Protein AF-A0AAU8MKQ2-F1 (afdb_monomer_lite)

pLDDT: mean 75.7, std 21.18, range [26.19, 95.44]

Foldseek 3Di:
DVVVVVVVVVVVVVVVVVVVVVVVVVVVVVVVVVVVVVVVVVVVVVVVVVVVVVVVVVVVVVVVVVVVVVVVVVVVVVVVVVVVVVVVVVVVVVPPDDDDDDDDDDDDDDDDDDDDDDDDDPDPPPCVVDVLDALQVVLVVVLVVVCVLFVLSVDDSLSPVLLLVLQVVQPDPDQQKDFLVSLLVSSLVSQLVSVLVSLLVVLLVLLVVLVVVDPLLDLVSLVSSCVVSVHDPVLSVVLSVVLVVCVVVVQPPDSVSSSVSSSVSSSVSVSVVSSVVSNVVSVVSSCSCCPVSNQQWDADPPDDRMIGGDVVVCVVSVVDDPPPDPDDDPPDPDDDDD

Radius of gyration: 34.67 Å; chains: 1; bounding box: 80×122×99 Å

Secondary structure (DSSP, 8-state):
-HHHHHHHHHHHHHHHHHHHHHHHHHHHHHHHHHHHHHHHHHHHHHHHHHHHHHHHHHHHHHHHHHHHHHHHHHHHHHHHHHHHHHHHHHHHHTTS-------------------------S-TTTTTTT----HHHHHHHHHHHHHHH-GGGGSS-HHHHHHHHHHHHHTTSTTTEEEHHHHHHHHHHHHHHHHHHHHHHHHHHHHHHHHTTS-TTSHHHHHHHHHHTT--HHHHHHHHHHHHHHHHTTTTSSHHHHHHHHHHHHHHHHHHHHHHHHHHHHHHHHHHHH-GGG-SEEEPTT-TTEEEE-HHHHHHTT--------------------

Structure (mmCIF, N/CA/C/O backbone):
data_AF-A0AAU8MKQ2-F1
#
_entry.id   AF-A0AAU8MKQ2-F1
#
loop_
_atom_site.group_PDB
_atom_site.id
_atom_site.type_symbol
_atom_site.label_atom_id
_atom_site.label_alt_id
_atom_site.label_comp_id
_atom_site.label_asym_id
_atom_site.label_entity_id
_atom_site.label_seq_id
_atom_site.pdbx_PDB_ins_code
_atom_site.Cartn_x
_atom_site.Cartn_y
_atom_site.Cartn_z
_atom_site.occupancy
_atom_site.B_iso_or_equiv
_atom_site.auth_seq_id
_atom_site.auth_comp_id
_atom_site.auth_asym_id
_atom_site.auth_atom_id
_atom_site.pdbx_PDB_model_num
ATOM 1 N N . MET A 1 1 ? 35.248 62.419 -27.832 1.00 61.59 1 MET A N 1
ATOM 2 C CA . MET A 1 1 ? 35.613 61.824 -26.520 1.00 61.59 1 MET A CA 1
ATOM 3 C C . MET A 1 1 ? 34.519 61.993 -25.462 1.00 61.59 1 MET A C 1
ATOM 5 O O . MET A 1 1 ? 34.227 61.027 -24.772 1.00 61.59 1 MET A O 1
ATOM 9 N N . GLN A 1 2 ? 33.864 63.155 -25.374 1.00 74.81 2 GLN A N 1
ATOM 10 C CA . GLN A 1 2 ? 32.828 63.469 -24.370 1.00 74.81 2 GLN A CA 1
ATOM 11 C C . GLN A 1 2 ? 31.624 62.502 -24.349 1.00 74.81 2 GLN A C 1
ATOM 13 O O . GLN A 1 2 ? 31.204 62.052 -23.287 1.00 74.81 2 GLN A O 1
ATOM 18 N N . GLU A 1 3 ? 31.119 62.109 -25.518 1.00 78.31 3 GLU A N 1
ATOM 19 C CA . GLU A 1 3 ? 29.933 61.246 -25.639 1.00 78.31 3 GLU A CA 1
ATOM 20 C C . GLU A 1 3 ? 30.186 59.793 -25.190 1.00 78.31 3 GLU A C 1
ATOM 22 O O . GLU A 1 3 ? 29.337 59.162 -24.557 1.00 78.31 3 GLU A O 1
ATOM 27 N N . LYS A 1 4 ? 31.398 59.272 -25.439 1.00 79.75 4 LYS A N 1
ATOM 28 C CA . LYS A 1 4 ? 31.831 57.970 -24.904 1.00 79.75 4 LYS A CA 1
ATOM 29 C C . LYS A 1 4 ? 31.930 58.011 -23.378 1.00 79.75 4 LYS A C 1
ATOM 31 O O . LYS A 1 4 ? 31.496 57.062 -22.736 1.00 79.75 4 LYS A O 1
ATOM 36 N N . SER A 1 5 ? 32.430 59.112 -22.812 1.00 78.88 5 SER A N 1
ATOM 37 C CA . SER A 1 5 ? 32.537 59.293 -21.359 1.00 78.88 5 SER A CA 1
ATOM 38 C C . SER A 1 5 ? 31.162 59.304 -20.682 1.00 78.88 5 SER A C 1
ATOM 40 O O . SER A 1 5 ? 30.956 58.588 -19.709 1.00 78.88 5 SER A O 1
ATOM 42 N N . GLN A 1 6 ? 30.182 60.021 -21.244 1.00 84.69 6 GLN A N 1
ATOM 43 C CA . GLN A 1 6 ? 28.818 60.061 -20.698 1.00 84.69 6 GLN A CA 1
ATOM 44 C C . GLN A 1 6 ? 28.084 58.713 -20.781 1.00 84.69 6 GLN A C 1
ATOM 46 O O . GLN A 1 6 ? 27.337 58.364 -19.865 1.00 84.69 6 GLN A O 1
ATOM 51 N N . LYS A 1 7 ? 28.283 57.933 -21.854 1.00 86.06 7 LYS A N 1
ATOM 52 C CA . LYS A 1 7 ? 27.738 56.564 -21.938 1.00 86.06 7 LYS A CA 1
ATOM 53 C C . LYS A 1 7 ? 28.347 55.643 -20.878 1.00 86.06 7 LYS A C 1
ATOM 55 O O . LYS A 1 7 ? 27.626 54.840 -20.290 1.00 86.06 7 LYS A O 1
ATOM 60 N N . LEU A 1 8 ? 29.643 55.787 -20.612 1.00 85.25 8 LEU A N 1
ATOM 61 C CA . LEU A 1 8 ? 30.354 55.004 -19.601 1.00 85.25 8 LEU A CA 1
ATOM 62 C C . LEU A 1 8 ? 29.882 55.349 -18.181 1.00 85.25 8 LEU A C 1
ATOM 64 O O . LEU A 1 8 ? 29.650 54.449 -17.378 1.00 85.25 8 LEU A O 1
ATOM 68 N N . GLU A 1 9 ? 29.647 56.633 -17.904 1.00 86.50 9 GLU A N 1
ATOM 69 C CA . GLU A 1 9 ? 29.082 57.122 -16.640 1.00 86.50 9 GLU A CA 1
ATOM 70 C C . GLU A 1 9 ? 27.700 56.507 -16.365 1.00 86.50 9 GLU A C 1
ATOM 72 O O . GLU A 1 9 ? 27.466 55.930 -15.303 1.00 86.50 9 GLU A O 1
ATOM 77 N N . LYS A 1 10 ? 26.798 56.553 -17.358 1.00 87.75 10 LYS A N 1
ATOM 78 C CA . LYS A 1 10 ? 25.450 55.971 -17.254 1.00 87.75 10 LYS A CA 1
ATOM 79 C C . LYS A 1 10 ? 25.499 54.459 -17.038 1.00 87.75 10 LYS A C 1
ATOM 81 O O . LYS A 1 10 ? 24.824 53.952 -16.145 1.00 87.75 10 LYS A O 1
ATOM 86 N N . SER A 1 11 ? 26.347 53.755 -17.791 1.00 90.50 11 SER A N 1
ATOM 87 C CA . SER A 1 11 ? 26.543 52.312 -17.621 1.00 90.50 11 SER A CA 1
ATOM 88 C C . SER A 1 11 ? 27.070 51.968 -16.224 1.00 90.50 11 SER A C 1
ATOM 90 O O . SER A 1 11 ? 26.625 50.992 -15.629 1.00 90.50 11 SER A O 1
ATOM 92 N N . ASN A 1 12 ? 27.978 52.772 -15.666 1.00 90.56 12 ASN A N 1
ATOM 93 C CA . ASN A 1 12 ? 28.506 52.558 -14.317 1.00 90.56 12 ASN A CA 1
ATOM 94 C C . ASN A 1 12 ? 27.449 52.759 -13.225 1.00 90.56 12 ASN A C 1
ATOM 96 O O . ASN A 1 12 ? 27.439 52.020 -12.239 1.00 90.56 12 ASN A O 1
ATOM 100 N N . VAL A 1 13 ? 26.557 53.739 -13.382 1.00 92.81 13 VAL A N 1
ATOM 101 C CA . VAL A 1 13 ? 25.440 53.950 -12.448 1.00 92.81 13 VAL A CA 1
ATOM 102 C C . VAL A 1 13 ? 24.478 52.762 -12.480 1.00 92.81 13 VAL A C 1
ATOM 104 O O . VAL A 1 13 ? 24.067 52.269 -11.428 1.00 92.81 13 VAL A O 1
ATOM 107 N N . GLU A 1 14 ? 24.166 52.255 -13.670 1.00 92.50 14 GLU A N 1
ATOM 108 C CA . GLU A 1 14 ? 23.271 51.110 -13.840 1.00 92.50 14 GLU A CA 1
ATOM 109 C C . GLU A 1 14 ? 23.870 49.815 -13.273 1.00 92.50 14 GLU A C 1
ATOM 111 O O . GLU A 1 14 ? 23.198 49.101 -12.527 1.00 92.50 14 GLU A O 1
ATOM 116 N N . ILE A 1 15 ? 25.165 49.572 -13.504 1.00 92.56 15 ILE A N 1
ATOM 117 C CA . ILE A 1 15 ? 25.898 48.441 -12.914 1.00 92.56 15 ILE A CA 1
ATOM 118 C C . ILE A 1 15 ? 25.900 48.526 -11.381 1.00 92.56 15 ILE A C 1
ATOM 120 O O . ILE A 1 15 ? 25.663 47.522 -10.709 1.00 92.56 15 ILE A O 1
ATOM 124 N N . LYS A 1 16 ? 26.114 49.715 -10.797 1.00 92.25 16 LYS A N 1
ATOM 125 C CA . LYS A 1 16 ? 26.051 49.900 -9.335 1.00 92.25 16 LYS A CA 1
ATOM 126 C C . LYS A 1 16 ? 24.663 49.585 -8.775 1.00 92.25 16 LYS A C 1
ATOM 128 O O . LYS A 1 16 ? 24.565 48.955 -7.724 1.00 92.25 16 LYS A O 1
ATOM 133 N N . LYS A 1 17 ? 23.601 49.979 -9.482 1.00 93.81 17 LYS A N 1
ATOM 134 C CA . LYS A 1 17 ? 22.217 49.689 -9.086 1.00 93.81 17 LYS A CA 1
ATOM 135 C C . LYS A 1 17 ? 21.911 48.190 -9.148 1.00 93.81 17 LYS A C 1
ATOM 137 O O . LYS A 1 17 ? 21.360 47.647 -8.196 1.00 93.81 17 LYS A O 1
ATOM 142 N N . GLN A 1 18 ? 22.308 47.518 -10.229 1.00 91.62 18 GLN A N 1
ATOM 143 C CA . GLN A 1 18 ? 22.143 46.067 -10.374 1.00 91.62 18 GLN A CA 1
ATOM 144 C C . GLN A 1 18 ? 22.930 45.295 -9.311 1.00 91.62 18 GLN A C 1
ATOM 146 O O . GLN A 1 18 ? 22.417 44.334 -8.743 1.00 91.62 18 GLN A O 1
ATOM 151 N N . LYS A 1 19 ? 24.149 45.743 -8.991 1.00 92.88 19 LYS A N 1
ATOM 152 C CA . LYS A 1 19 ? 24.962 45.146 -7.927 1.00 92.88 19 LYS A CA 1
ATOM 153 C C . LYS A 1 19 ? 24.266 45.230 -6.565 1.00 92.88 19 LYS A C 1
ATOM 155 O O . LYS A 1 19 ? 24.199 44.224 -5.869 1.00 92.88 19 LYS A O 1
ATOM 160 N N . ALA A 1 20 ? 23.713 46.390 -6.212 1.00 93.25 20 ALA A N 1
ATOM 161 C CA . ALA A 1 20 ? 22.994 46.565 -4.950 1.00 93.25 20 ALA A CA 1
ATOM 162 C C . ALA A 1 20 ? 21.728 45.689 -4.864 1.00 93.25 20 ALA A C 1
ATOM 164 O O . ALA A 1 20 ? 21.459 45.098 -3.819 1.00 93.25 20 ALA A O 1
ATOM 165 N N . ASP A 1 21 ? 20.978 45.557 -5.964 1.00 94.12 21 ASP A N 1
ATOM 166 C CA . ASP A 1 21 ? 19.794 44.686 -6.033 1.00 94.12 21 ASP A CA 1
ATOM 167 C C . ASP A 1 21 ? 20.160 43.201 -5.860 1.00 94.12 21 ASP A C 1
ATOM 169 O O . ASP A 1 21 ? 19.522 42.475 -5.093 1.00 94.12 21 ASP A O 1
ATOM 173 N N . LEU A 1 22 ? 21.238 42.752 -6.513 1.00 92.00 22 LEU A N 1
ATOM 174 C CA . LEU A 1 22 ? 21.744 41.384 -6.375 1.00 92.00 22 LEU A CA 1
ATOM 175 C C . LEU A 1 22 ? 22.277 41.095 -4.965 1.00 92.00 22 LEU A C 1
ATOM 177 O O . LEU A 1 22 ? 22.005 40.022 -4.430 1.00 92.00 22 LEU A O 1
ATOM 181 N N . GLU A 1 23 ? 22.982 42.038 -4.335 1.00 92.50 23 GLU A N 1
ATOM 182 C CA . GLU A 1 23 ? 23.436 41.898 -2.943 1.00 92.50 23 GLU A CA 1
ATOM 183 C C . GLU A 1 23 ? 22.257 41.811 -1.959 1.00 92.50 23 GLU A C 1
ATOM 185 O O . GLU A 1 23 ? 22.299 41.015 -1.017 1.00 92.50 23 GLU A O 1
ATOM 190 N N . GLY A 1 24 ? 21.183 42.573 -2.193 1.00 93.94 24 GLY A N 1
ATOM 191 C CA . GLY A 1 24 ? 19.950 42.490 -1.404 1.00 93.94 24 GLY A CA 1
ATOM 192 C C . GLY A 1 24 ? 19.268 41.126 -1.527 1.00 93.94 24 GLY A C 1
ATOM 193 O O . GLY A 1 24 ? 18.945 40.495 -0.517 1.00 93.94 24 GLY A O 1
ATOM 194 N N . LYS A 1 25 ? 19.117 40.626 -2.759 1.00 92.81 25 LYS A N 1
ATOM 195 C CA . LYS A 1 25 ? 18.553 39.292 -3.030 1.00 92.81 25 LYS A CA 1
ATOM 196 C C . LYS A 1 25 ? 19.392 38.177 -2.414 1.00 92.81 25 LYS A C 1
ATOM 198 O O . LYS A 1 25 ? 18.834 37.265 -1.811 1.00 92.81 25 LYS A O 1
ATOM 203 N N . LEU A 1 26 ? 20.720 38.276 -2.502 1.00 91.69 26 LEU A N 1
ATOM 204 C CA . LEU A 1 26 ? 21.630 37.294 -1.915 1.00 91.69 26 LEU A CA 1
ATOM 205 C C . LEU A 1 26 ? 21.464 37.210 -0.393 1.00 91.69 26 LEU A C 1
ATOM 207 O O . LEU A 1 26 ? 21.356 36.108 0.140 1.00 91.69 26 LEU A O 1
ATOM 211 N N . LYS A 1 27 ? 21.385 38.355 0.299 1.00 93.00 27 LYS A N 1
ATOM 212 C CA . LYS A 1 27 ? 21.147 38.389 1.752 1.00 93.00 27 LYS A CA 1
ATOM 213 C C . LYS A 1 27 ? 19.797 37.780 2.129 1.00 93.00 27 LYS A C 1
ATOM 215 O O . LYS A 1 27 ? 19.740 36.978 3.056 1.00 93.00 27 LYS A O 1
ATOM 220 N N . SER A 1 28 ? 18.738 38.106 1.385 1.00 90.06 28 SER A N 1
ATOM 221 C CA . SER A 1 28 ? 17.405 37.533 1.613 1.00 90.06 28 SER A CA 1
ATOM 222 C C . SER A 1 28 ? 17.409 36.009 1.460 1.00 90.06 28 SER A C 1
ATOM 224 O O . SER A 1 28 ? 16.908 35.306 2.334 1.00 90.06 28 SER A O 1
ATOM 226 N N . SER A 1 29 ? 18.018 35.482 0.392 1.00 88.56 29 SER A N 1
ATOM 227 C CA . SER A 1 29 ? 18.118 34.030 0.188 1.00 88.56 29 SER A CA 1
ATOM 228 C C . SER A 1 29 ? 19.012 33.344 1.223 1.00 88.56 29 SER A C 1
ATOM 230 O O . SER A 1 29 ? 18.747 32.203 1.591 1.00 88.56 29 SER A O 1
ATOM 232 N N . GLN A 1 30 ? 20.063 34.008 1.715 1.00 90.19 30 GLN A N 1
ATOM 233 C CA . GLN A 1 30 ? 20.888 33.471 2.801 1.00 90.19 30 GLN A CA 1
ATOM 234 C C . GLN A 1 30 ? 20.100 33.347 4.110 1.00 90.19 30 GLN A C 1
ATOM 236 O O . GLN A 1 30 ? 20.222 32.336 4.799 1.00 90.19 30 GLN A O 1
ATOM 241 N N . GLU A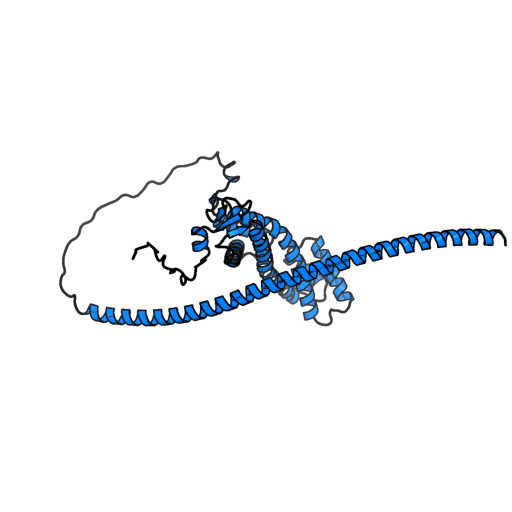 1 31 ? 19.273 34.339 4.444 1.00 91.94 31 GLU A N 1
ATOM 242 C CA . GLU A 1 31 ? 18.441 34.295 5.648 1.00 91.94 31 GLU A CA 1
ATOM 243 C C . GLU A 1 31 ? 17.341 33.227 5.551 1.00 91.94 31 GLU A C 1
ATOM 245 O O . GLU A 1 31 ? 17.093 32.497 6.512 1.00 91.94 31 GLU A O 1
ATOM 250 N N . GLU A 1 32 ? 16.717 33.086 4.381 1.00 92.00 32 GLU A N 1
ATOM 251 C CA . GLU A 1 32 ? 15.714 32.048 4.128 1.00 92.00 32 GLU A CA 1
ATOM 252 C C . GLU A 1 32 ? 16.320 30.639 4.195 1.00 92.00 32 GLU A C 1
ATOM 254 O O . GLU A 1 32 ? 15.767 29.762 4.859 1.00 92.00 32 GLU A O 1
ATOM 259 N N . ASN A 1 33 ? 17.508 30.436 3.615 1.00 89.94 33 ASN A N 1
ATOM 260 C CA . ASN A 1 33 ? 18.235 29.172 3.738 1.00 89.94 33 ASN A CA 1
ATOM 261 C C . ASN A 1 33 ? 18.582 28.842 5.190 1.00 89.94 33 ASN A C 1
ATOM 263 O O . ASN A 1 33 ? 18.470 27.684 5.585 1.00 89.94 33 ASN A O 1
ATOM 267 N N . LYS A 1 34 ? 18.957 29.840 5.999 1.00 91.50 34 LYS A N 1
ATOM 268 C CA . LYS A 1 34 ? 19.229 29.622 7.422 1.00 91.50 34 LYS A CA 1
ATOM 269 C C . LYS A 1 34 ? 17.974 29.143 8.166 1.00 91.50 34 LYS A C 1
ATOM 271 O O . LYS A 1 34 ? 18.048 28.166 8.903 1.00 91.50 34 LYS A O 1
ATOM 276 N N . LYS A 1 35 ? 16.812 29.756 7.907 1.00 90.56 35 LYS A N 1
ATOM 277 C CA . LYS A 1 35 ? 15.520 29.334 8.492 1.00 90.56 35 LYS A CA 1
ATOM 278 C C . LYS A 1 35 ? 15.123 27.920 8.062 1.00 90.56 35 LYS A C 1
ATOM 280 O O . LYS A 1 35 ? 14.647 27.137 8.880 1.00 90.56 35 LYS A O 1
ATOM 285 N N . LEU A 1 36 ? 15.332 27.579 6.790 1.00 89.94 36 LEU A N 1
ATOM 286 C CA . LEU A 1 36 ? 15.074 26.230 6.283 1.00 89.94 36 LEU A CA 1
ATOM 287 C C . LEU A 1 36 ? 16.018 25.199 6.906 1.00 89.94 36 LEU A C 1
ATOM 289 O O . LEU A 1 36 ? 15.580 24.105 7.251 1.00 89.94 36 LEU A O 1
ATOM 293 N N . GLN A 1 37 ? 17.292 25.546 7.093 1.00 87.88 37 GLN A N 1
ATOM 294 C CA . GLN A 1 37 ? 18.269 24.673 7.736 1.00 87.88 37 GLN A CA 1
ATOM 295 C C . GLN A 1 37 ? 17.888 24.384 9.196 1.00 87.88 37 GLN A C 1
ATOM 297 O O . GLN A 1 37 ? 17.882 23.223 9.598 1.00 87.88 37 GLN A O 1
ATOM 302 N N . GLU A 1 38 ? 17.466 25.407 9.946 1.00 90.06 38 GLU A N 1
ATOM 303 C CA . GLU A 1 38 ? 16.956 25.257 11.318 1.00 90.06 38 GLU A CA 1
ATOM 304 C C . GLU A 1 38 ? 15.696 24.365 11.373 1.00 90.06 38 GLU A C 1
ATOM 306 O O . GLU A 1 38 ? 15.579 23.504 12.247 1.00 90.06 38 GLU A O 1
ATOM 311 N N . GLN A 1 39 ? 14.771 24.494 10.410 1.00 88.75 39 GLN A N 1
ATOM 312 C CA . GLN A 1 39 ? 13.597 23.611 10.318 1.00 88.75 39 GLN A CA 1
ATOM 313 C C . GLN A 1 39 ? 13.963 22.158 10.004 1.00 88.75 39 GLN A C 1
ATOM 315 O O . GLN A 1 39 ? 13.393 21.240 10.597 1.00 88.75 39 GLN A O 1
ATOM 320 N N . VAL A 1 40 ? 14.896 21.932 9.076 1.00 88.88 40 VAL A N 1
ATOM 321 C CA . VAL A 1 40 ? 15.361 20.582 8.725 1.00 88.88 40 VAL A CA 1
ATOM 322 C C . VAL A 1 40 ? 16.019 19.916 9.929 1.00 88.88 40 VAL A C 1
ATOM 324 O O . VAL A 1 40 ? 15.762 18.742 10.188 1.00 88.88 40 VAL A O 1
ATOM 327 N N . GLU A 1 41 ? 16.817 20.659 10.695 1.00 89.31 41 GLU A N 1
ATOM 328 C CA . GLU A 1 41 ? 17.473 20.146 11.895 1.00 89.31 41 GLU A CA 1
ATOM 329 C C . GLU A 1 41 ? 16.457 19.785 12.989 1.00 89.31 41 GLU A C 1
ATOM 331 O O . GLU A 1 41 ? 16.515 18.683 13.539 1.00 89.31 41 GLU A O 1
ATOM 336 N N . HIS A 1 42 ? 15.450 20.637 13.221 1.00 88.94 42 HIS A N 1
ATOM 337 C CA . HIS A 1 42 ? 14.352 20.336 14.145 1.00 88.94 42 HIS A CA 1
ATOM 338 C C . HIS A 1 42 ? 13.579 19.071 13.737 1.00 88.94 42 HIS A C 1
ATOM 340 O O . HIS A 1 42 ? 13.374 18.171 14.554 1.00 88.94 42 HIS A O 1
ATOM 346 N N . LEU A 1 43 ? 13.183 18.963 12.463 1.00 87.00 43 LEU A N 1
ATOM 347 C CA . LEU A 1 43 ? 12.466 17.792 11.945 1.00 87.00 43 LEU A CA 1
ATOM 348 C C . LEU A 1 43 ? 13.321 16.519 11.996 1.00 87.00 43 LEU A C 1
ATOM 350 O O . LEU A 1 43 ? 12.795 15.435 12.250 1.00 87.00 43 LEU A O 1
ATOM 354 N N . SER A 1 44 ? 14.634 16.634 11.781 1.00 85.81 44 SER A N 1
ATOM 355 C CA . SER A 1 44 ? 15.560 15.508 11.902 1.00 85.81 44 SER A CA 1
ATOM 356 C C . SER A 1 44 ? 15.630 14.998 13.341 1.00 85.81 44 SER A C 1
ATOM 358 O O . SER A 1 44 ? 15.501 13.794 13.562 1.00 85.81 44 SER A O 1
ATOM 360 N N . GLN A 1 45 ? 15.754 15.895 14.324 1.00 84.69 45 GLN A N 1
ATOM 361 C CA . GLN A 1 45 ? 15.763 15.528 15.744 1.00 84.69 45 GLN A CA 1
ATOM 362 C C . GLN A 1 45 ? 14.428 14.917 16.192 1.00 84.69 45 GLN A C 1
ATOM 364 O O . GLN A 1 45 ? 14.404 13.953 16.958 1.00 84.69 45 GLN A O 1
ATOM 369 N N . GLU A 1 46 ? 13.302 15.453 15.716 1.00 84.88 46 GLU A N 1
ATOM 370 C CA . GLU A 1 46 ? 11.974 14.908 16.008 1.00 84.88 46 GLU A CA 1
ATOM 371 C C . GLU A 1 46 ? 11.802 13.504 15.413 1.00 84.88 46 GLU A C 1
ATOM 373 O O . GLU A 1 46 ? 11.336 12.587 16.096 1.00 84.88 46 GLU A O 1
ATOM 378 N N . ARG A 1 47 ? 12.266 13.298 14.172 1.00 85.81 47 ARG A N 1
ATOM 379 C CA . ARG A 1 47 ? 12.281 11.982 13.526 1.00 85.81 47 ARG A CA 1
ATOM 380 C C . ARG A 1 47 ? 13.162 10.994 14.283 1.00 85.81 47 ARG A C 1
ATOM 382 O O . ARG A 1 47 ? 12.758 9.847 14.454 1.00 85.81 47 ARG A O 1
ATOM 389 N N . GLU A 1 48 ? 14.348 11.402 14.719 1.00 85.44 48 GLU A N 1
ATOM 390 C CA . GLU A 1 48 ? 15.276 10.539 15.455 1.00 85.44 48 GLU A CA 1
ATOM 391 C C . GLU A 1 48 ? 14.674 10.094 16.794 1.00 85.44 48 GLU A C 1
ATOM 393 O O . GLU A 1 48 ? 14.661 8.900 17.095 1.00 85.44 48 GLU A O 1
ATOM 398 N N . LYS A 1 49 ? 14.040 11.015 17.535 1.00 83.88 49 LYS A N 1
ATOM 399 C CA . LYS A 1 49 ? 13.285 10.693 18.758 1.00 83.88 49 LYS A CA 1
ATOM 400 C C . LYS A 1 49 ? 12.125 9.736 18.486 1.00 83.88 49 LYS A C 1
ATOM 402 O O . LYS A 1 49 ? 11.981 8.740 19.190 1.00 83.88 49 LYS A O 1
ATOM 407 N N . ALA A 1 50 ? 11.319 9.998 17.456 1.00 79.38 50 ALA A N 1
ATOM 408 C CA . ALA A 1 50 ? 10.203 9.126 17.087 1.00 79.38 50 ALA A CA 1
ATOM 409 C C . ALA A 1 50 ? 10.680 7.723 16.670 1.00 79.38 50 ALA A C 1
ATOM 411 O O . ALA A 1 50 ? 10.071 6.723 17.046 1.00 79.38 50 ALA A O 1
ATOM 412 N N . THR A 1 51 ? 11.798 7.649 15.944 1.00 81.12 51 THR A N 1
ATOM 413 C CA . THR A 1 51 ? 12.408 6.388 15.503 1.00 81.12 51 THR A CA 1
ATOM 414 C C . THR A 1 51 ? 12.971 5.611 16.689 1.00 81.12 51 THR A C 1
ATOM 416 O O . THR A 1 51 ? 12.730 4.415 16.790 1.00 81.12 51 THR A O 1
ATOM 419 N N . SER A 1 52 ? 13.653 6.279 17.624 1.00 81.50 52 SER A N 1
ATOM 420 C CA . SER A 1 52 ? 14.161 5.652 18.849 1.00 81.50 52 SER A CA 1
ATOM 421 C C . SER A 1 52 ? 13.026 5.069 19.698 1.00 81.50 52 SER A C 1
ATOM 423 O O . SER A 1 52 ? 13.105 3.912 20.102 1.00 81.50 52 SER A O 1
ATOM 425 N N . ILE A 1 53 ? 11.922 5.806 19.872 1.00 81.75 53 ILE A N 1
ATOM 426 C CA . ILE A 1 53 ? 10.730 5.311 20.583 1.00 81.75 53 ILE A CA 1
ATOM 427 C C . ILE A 1 53 ? 10.125 4.093 19.868 1.00 81.75 53 ILE A C 1
ATOM 429 O O . ILE A 1 53 ? 9.738 3.121 20.519 1.00 81.75 53 ILE A O 1
ATOM 433 N N . ALA A 1 54 ? 10.049 4.126 18.535 1.00 76.56 54 ALA A N 1
ATOM 434 C CA . ALA A 1 54 ? 9.533 3.011 17.747 1.00 76.56 54 ALA A CA 1
ATOM 435 C C . ALA A 1 54 ? 10.424 1.764 17.861 1.00 76.56 54 ALA A C 1
ATOM 437 O O . ALA A 1 54 ? 9.899 0.672 18.064 1.00 76.56 54 ALA A O 1
ATOM 438 N N . ILE A 1 55 ? 11.751 1.922 17.798 1.00 81.25 55 ILE A N 1
ATOM 439 C CA . ILE A 1 55 ? 12.711 0.820 17.950 1.00 81.25 55 ILE A CA 1
ATOM 440 C C . ILE A 1 55 ? 12.573 0.188 19.333 1.00 81.25 55 ILE A C 1
ATOM 442 O O . ILE A 1 55 ? 12.347 -1.015 19.410 1.00 81.25 55 ILE A O 1
ATOM 446 N N . SER A 1 56 ? 12.586 0.982 20.408 1.00 74.75 56 SER A N 1
ATOM 447 C CA . SER A 1 56 ? 12.417 0.448 21.765 1.00 74.75 56 SER A CA 1
ATOM 448 C C . SER A 1 56 ? 11.064 -0.248 21.952 1.00 74.75 56 SER A C 1
ATOM 450 O O . SER A 1 56 ? 10.973 -1.258 22.644 1.00 74.75 56 SER A O 1
ATOM 452 N N . SER A 1 57 ? 9.998 0.243 21.310 1.00 77.75 57 SER A N 1
ATOM 453 C CA . SER A 1 57 ? 8.701 -0.444 21.327 1.00 77.75 57 SER A CA 1
ATOM 454 C C . SER A 1 57 ? 8.739 -1.783 20.586 1.00 77.75 57 SER A C 1
ATOM 456 O O . SER A 1 57 ? 8.090 -2.727 21.028 1.00 77.75 57 SER A O 1
ATOM 458 N N . VAL A 1 58 ? 9.457 -1.874 19.464 1.00 79.00 58 VAL A N 1
ATOM 459 C CA . VAL A 1 58 ? 9.607 -3.120 18.700 1.00 79.00 58 VAL A CA 1
ATOM 460 C C . VAL A 1 58 ? 10.480 -4.117 19.457 1.00 79.00 58 VAL A C 1
ATOM 462 O O . VAL A 1 58 ? 10.093 -5.275 19.558 1.00 79.00 58 VAL A O 1
ATOM 465 N N . GLU A 1 59 ? 11.600 -3.684 20.036 1.00 75.81 59 GLU A N 1
ATOM 466 C CA . GLU A 1 59 ? 12.492 -4.533 20.838 1.00 75.81 59 GLU A CA 1
ATOM 467 C C . GLU A 1 59 ? 11.753 -5.156 22.028 1.00 75.81 59 GLU A C 1
ATOM 469 O O . GLU A 1 59 ? 11.754 -6.378 22.175 1.00 75.81 59 GLU A O 1
ATOM 474 N N . ASN A 1 60 ? 11.004 -4.347 22.786 1.00 71.88 60 ASN A N 1
ATOM 475 C CA . ASN A 1 60 ? 10.191 -4.841 23.901 1.00 71.88 60 ASN A CA 1
ATOM 476 C C . ASN A 1 60 ? 9.123 -5.851 23.447 1.00 71.88 60 ASN A C 1
ATOM 478 O O . ASN A 1 60 ? 8.864 -6.839 24.138 1.00 71.88 60 ASN A O 1
ATOM 482 N N . ASN A 1 61 ? 8.511 -5.629 22.277 1.00 73.88 61 ASN A N 1
ATOM 483 C CA . ASN A 1 61 ? 7.514 -6.540 21.707 1.00 73.88 61 ASN A CA 1
ATOM 484 C C . ASN A 1 61 ? 8.139 -7.858 21.220 1.00 73.88 61 ASN A C 1
ATOM 486 O O . ASN A 1 61 ? 7.529 -8.919 21.351 1.00 73.88 61 ASN A O 1
ATOM 490 N N . VAL A 1 62 ? 9.351 -7.817 20.660 1.00 79.44 62 VAL A N 1
ATOM 491 C CA . VAL A 1 62 ? 10.087 -9.018 20.236 1.00 79.44 62 VAL A CA 1
ATOM 492 C C . VAL A 1 62 ? 10.473 -9.866 21.446 1.00 79.44 62 VAL A C 1
ATOM 494 O O . VAL A 1 62 ? 10.321 -11.088 21.404 1.00 79.44 62 VAL A O 1
ATOM 497 N N . GLU A 1 63 ? 10.909 -9.238 22.538 1.00 72.12 63 GLU A N 1
ATOM 498 C CA . GLU A 1 63 ? 11.262 -9.937 23.775 1.00 72.12 63 GLU A CA 1
ATOM 499 C C . GLU A 1 63 ? 10.040 -10.628 24.405 1.00 72.12 63 GLU A C 1
ATOM 501 O O . GLU A 1 63 ? 10.085 -11.829 24.688 1.00 72.12 63 GLU A O 1
ATOM 506 N N . THR A 1 64 ? 8.896 -9.936 24.478 1.00 70.69 64 THR A N 1
ATOM 507 C CA . THR A 1 64 ? 7.633 -10.531 24.961 1.00 70.69 64 THR A CA 1
ATOM 508 C C . THR A 1 64 ? 7.106 -11.648 24.056 1.00 70.69 64 THR A C 1
ATOM 510 O O . THR A 1 64 ? 6.582 -12.653 24.551 1.00 70.69 64 THR A O 1
ATOM 513 N N . LEU A 1 65 ? 7.249 -11.527 22.732 1.00 72.75 65 LEU A N 1
ATOM 514 C CA . LEU A 1 65 ? 6.883 -12.597 21.797 1.00 72.75 65 LEU A CA 1
ATOM 515 C C . LEU A 1 65 ? 7.784 -13.827 21.961 1.00 72.75 65 LEU A C 1
ATOM 517 O O . LEU A 1 65 ? 7.283 -14.950 21.946 1.00 72.75 65 LEU A O 1
ATOM 521 N N . SER A 1 66 ? 9.087 -13.624 22.170 1.00 71.00 66 SER A N 1
ATOM 522 C CA . SER A 1 66 ? 10.053 -14.692 22.461 1.00 71.00 66 SER A CA 1
ATOM 523 C C . SER A 1 66 ? 9.681 -15.469 23.730 1.00 71.00 66 SER A C 1
ATOM 525 O O . SER A 1 66 ? 9.659 -16.703 23.720 1.00 71.00 66 SER A O 1
ATOM 527 N N . GLU A 1 67 ? 9.324 -14.773 24.812 1.00 70.19 67 GLU A N 1
ATOM 528 C CA . GLU A 1 67 ? 8.882 -15.415 26.057 1.00 70.19 67 GLU A CA 1
ATOM 529 C C . GLU A 1 67 ? 7.558 -16.167 25.888 1.00 70.19 67 GLU A C 1
ATOM 531 O O . GLU A 1 67 ? 7.413 -17.299 26.355 1.00 70.19 67 GLU A O 1
ATOM 536 N N . THR A 1 68 ? 6.607 -15.587 25.152 1.00 70.88 68 THR A N 1
ATOM 537 C CA . THR A 1 68 ? 5.315 -16.230 24.871 1.00 70.88 68 THR A CA 1
ATOM 538 C C . THR A 1 68 ? 5.495 -17.522 24.067 1.00 70.88 68 THR A C 1
ATOM 540 O O . THR A 1 68 ? 4.828 -18.522 24.337 1.00 70.88 68 THR A O 1
ATOM 543 N N . LEU A 1 69 ? 6.431 -17.532 23.115 1.00 71.31 69 LEU A N 1
ATOM 544 C CA . LEU A 1 69 ? 6.721 -18.695 22.276 1.00 71.31 69 LEU A CA 1
ATOM 545 C C . LEU A 1 69 ? 7.392 -19.824 23.077 1.00 71.31 69 LEU A C 1
ATOM 547 O O . LEU A 1 69 ? 7.033 -20.990 22.905 1.00 71.31 69 LEU A O 1
ATOM 551 N N . LYS A 1 70 ? 8.281 -19.486 24.024 1.00 71.06 70 LYS A N 1
ATOM 552 C CA . LYS A 1 70 ? 8.840 -20.457 24.984 1.00 71.06 70 LYS A CA 1
ATOM 553 C C . LYS A 1 70 ? 7.754 -21.073 25.870 1.00 71.06 70 LYS A C 1
ATOM 555 O O . LYS A 1 70 ? 7.746 -22.286 26.062 1.00 71.06 70 LYS A O 1
ATOM 560 N N . ASN A 1 71 ? 6.811 -20.268 26.360 1.00 65.94 71 ASN A N 1
ATOM 561 C CA . ASN A 1 71 ? 5.729 -20.753 27.220 1.00 65.94 71 ASN A CA 1
ATOM 562 C C . ASN A 1 71 ? 4.746 -21.667 26.465 1.00 65.94 71 ASN A C 1
ATOM 564 O O . ASN A 1 71 ? 4.368 -22.714 26.987 1.00 65.94 71 ASN A O 1
ATOM 568 N N . GLN A 1 72 ? 4.408 -21.349 25.209 1.00 67.62 72 GLN A N 1
ATOM 569 C CA . GLN A 1 72 ? 3.568 -22.222 24.373 1.00 67.62 72 GLN A CA 1
ATOM 570 C C . GLN A 1 72 ? 4.219 -23.580 24.077 1.00 67.62 72 GLN A C 1
ATOM 572 O O . GLN A 1 72 ? 3.527 -24.597 24.048 1.00 67.62 72 GLN A O 1
ATOM 577 N N . GLN A 1 73 ? 5.542 -23.619 23.893 1.00 65.88 73 GLN A N 1
ATOM 578 C CA . GLN A 1 73 ? 6.270 -24.869 23.658 1.00 65.88 73 GLN A CA 1
ATOM 579 C C . GLN A 1 73 ? 6.283 -25.783 24.900 1.00 65.88 73 GLN A C 1
ATOM 581 O O . GLN A 1 73 ? 6.270 -27.012 24.784 1.00 65.88 73 GLN A O 1
ATOM 586 N N . ILE A 1 74 ? 6.261 -25.200 26.102 1.00 59.44 74 ILE A N 1
ATOM 587 C CA . ILE A 1 74 ? 6.139 -25.943 27.364 1.00 59.44 74 ILE A CA 1
ATOM 588 C C . ILE A 1 74 ? 4.716 -26.507 27.516 1.00 59.44 74 ILE A C 1
ATOM 590 O O . ILE A 1 74 ? 4.555 -27.687 27.829 1.00 59.44 74 ILE A O 1
ATOM 594 N N . GLU A 1 75 ? 3.681 -25.711 27.231 1.00 60.72 75 GLU A N 1
ATOM 595 C CA . GLU A 1 75 ? 2.277 -26.144 27.327 1.00 60.72 75 GLU A CA 1
ATOM 596 C C . GLU A 1 75 ? 1.923 -27.269 26.343 1.00 60.72 75 GLU A C 1
ATOM 598 O O . GLU A 1 75 ? 1.241 -28.224 26.726 1.00 60.72 75 GLU A O 1
ATOM 603 N N . SER A 1 76 ? 2.426 -27.220 25.102 1.00 57.62 76 SER A N 1
ATOM 604 C CA . SER A 1 76 ? 2.206 -28.297 24.124 1.00 57.62 76 SER A CA 1
ATOM 605 C C . SER A 1 76 ? 2.821 -29.624 24.578 1.00 57.62 76 SER A C 1
ATOM 607 O O . SER A 1 76 ? 2.210 -30.679 24.415 1.00 57.62 76 SER A O 1
ATOM 609 N N . SER A 1 77 ? 3.988 -29.564 25.223 1.00 57.72 77 SER A N 1
ATOM 610 C CA . SER A 1 77 ? 4.693 -30.738 25.752 1.00 57.72 77 SER A CA 1
ATOM 611 C C . SER A 1 77 ? 3.934 -31.390 26.922 1.00 57.72 77 SER A C 1
ATOM 613 O O . SER A 1 77 ? 3.897 -32.614 27.051 1.00 57.72 77 SER A O 1
ATOM 615 N N . ILE A 1 78 ? 3.277 -30.584 27.764 1.00 57.97 78 ILE A N 1
ATOM 616 C CA . ILE A 1 78 ? 2.456 -31.065 28.890 1.00 57.97 78 ILE A CA 1
ATOM 617 C C . ILE A 1 78 ? 1.135 -31.675 28.388 1.00 57.97 78 ILE A C 1
ATOM 619 O O . ILE A 1 78 ? 0.694 -32.712 28.896 1.00 57.97 78 ILE A O 1
ATOM 623 N N . ALA A 1 79 ? 0.515 -31.071 27.369 1.00 55.03 79 ALA A N 1
ATOM 624 C CA . ALA A 1 79 ? -0.732 -31.557 26.781 1.00 55.03 79 ALA A CA 1
ATOM 625 C C . ALA A 1 79 ? -0.575 -32.935 26.104 1.00 55.03 79 ALA A C 1
ATOM 627 O O . ALA A 1 79 ? -1.453 -33.793 26.246 1.00 55.03 79 ALA A O 1
ATOM 628 N N . GLU A 1 80 ? 0.555 -33.186 25.434 1.00 55.28 80 GLU A N 1
ATOM 629 C CA . GLU A 1 80 ? 0.864 -34.495 24.839 1.00 55.28 80 GLU A CA 1
ATOM 630 C C . GLU A 1 80 ? 1.036 -35.597 25.903 1.00 55.28 80 GLU A C 1
ATOM 632 O O . GLU A 1 80 ? 0.503 -36.701 25.744 1.00 55.28 80 GLU A O 1
ATOM 637 N N . GLY A 1 81 ? 1.675 -35.290 27.040 1.00 52.59 81 GLY A N 1
ATOM 638 C CA . GLY A 1 81 ? 1.804 -36.224 28.167 1.00 52.59 81 GLY A CA 1
ATOM 639 C C . GLY A 1 81 ? 0.463 -36.580 28.831 1.00 52.59 81 GLY A C 1
ATOM 640 O O . GLY A 1 81 ? 0.233 -37.730 29.215 1.00 52.59 81 GLY A O 1
ATOM 641 N N . GLY A 1 82 ? -0.466 -35.620 28.915 1.00 52.19 82 GLY A N 1
ATOM 642 C CA . GLY A 1 82 ? -1.815 -35.835 29.456 1.00 52.19 82 GLY A CA 1
ATOM 643 C C . GLY A 1 82 ? -2.699 -36.727 28.575 1.00 52.19 82 GLY A C 1
ATOM 644 O O . GLY A 1 82 ? -3.427 -37.585 29.085 1.00 52.19 82 GLY A O 1
ATOM 645 N N . GLN A 1 83 ? -2.599 -36.594 27.248 1.00 51.62 83 GLN A N 1
ATOM 646 C CA . GLN A 1 83 ? -3.362 -37.424 26.307 1.00 51.62 83 GLN A CA 1
ATOM 647 C C . GLN A 1 83 ? -2.907 -38.892 26.293 1.00 51.62 83 GLN A C 1
ATOM 649 O O . GLN A 1 83 ? -3.740 -39.783 26.109 1.00 51.62 83 GLN A O 1
ATOM 654 N N . GLN A 1 84 ? -1.624 -39.176 26.542 1.00 53.00 84 GLN A N 1
ATOM 655 C CA . GLN A 1 84 ? -1.142 -40.553 26.713 1.00 53.00 84 GLN A CA 1
ATOM 656 C C . GLN A 1 84 ? -1.702 -41.223 27.977 1.00 53.00 84 GLN A C 1
ATOM 658 O O . GLN A 1 84 ? -2.024 -42.412 27.944 1.00 53.00 84 GLN A O 1
ATOM 663 N N . LYS A 1 85 ? -1.890 -40.467 29.067 1.00 50.38 85 LYS A N 1
ATOM 664 C CA . LYS A 1 85 ? -2.428 -40.989 30.334 1.00 50.38 85 LYS A CA 1
ATOM 665 C C . LYS A 1 85 ? -3.912 -41.375 30.219 1.00 50.38 85 LYS A C 1
ATOM 667 O O . LYS A 1 85 ? -4.286 -42.478 30.610 1.00 50.38 85 LYS A O 1
ATOM 672 N N . LEU A 1 86 ? -4.721 -40.540 29.558 1.00 51.91 86 LEU A N 1
ATOM 673 C CA . LEU A 1 86 ? -6.144 -40.813 29.287 1.00 51.91 86 LEU A CA 1
ATOM 674 C C . LEU A 1 86 ? -6.363 -41.989 28.318 1.00 51.91 86 LEU A C 1
ATOM 676 O O . LEU A 1 86 ? -7.330 -42.740 28.453 1.00 51.91 86 LEU A O 1
ATOM 680 N N . LYS A 1 87 ? -5.451 -42.201 27.357 1.00 53.12 87 LYS A N 1
ATOM 681 C CA . LYS A 1 87 ? -5.507 -43.358 26.443 1.00 53.12 87 LYS A CA 1
ATOM 682 C C . LYS A 1 87 ? -5.232 -44.694 27.142 1.00 53.12 87 LYS A C 1
ATOM 684 O O . LYS A 1 87 ? -5.721 -45.722 26.672 1.00 53.12 87 LYS A O 1
ATOM 689 N N . ASN A 1 88 ? -4.473 -44.683 28.238 1.00 55.41 88 ASN A N 1
ATOM 690 C CA . ASN A 1 88 ? -4.187 -45.880 29.028 1.00 55.41 88 ASN A CA 1
ATOM 691 C C . ASN A 1 88 ? -5.329 -46.204 30.007 1.00 55.41 88 ASN A C 1
ATOM 693 O O . ASN A 1 88 ? -5.695 -47.369 30.120 1.00 55.41 88 ASN A O 1
ATOM 697 N N . GLU A 1 89 ? -5.974 -45.200 30.612 1.00 51.09 89 GLU A N 1
ATOM 698 C CA . GLU A 1 89 ? -7.138 -45.412 31.496 1.00 51.09 89 GLU A CA 1
ATOM 699 C C . GLU A 1 89 ? -8.388 -45.915 30.745 1.00 51.09 89 GLU A C 1
ATOM 701 O O . GLU A 1 89 ? -9.113 -46.778 31.243 1.00 51.09 89 GLU A O 1
ATOM 706 N N . LEU A 1 90 ? -8.617 -45.469 29.501 1.00 52.22 90 LEU A N 1
ATOM 707 C CA . LEU A 1 90 ? -9.737 -45.952 28.675 1.00 52.22 90 LEU A CA 1
ATOM 708 C C . LEU A 1 90 ? -9.595 -47.419 28.228 1.00 52.22 90 LEU A C 1
ATOM 710 O O . LEU A 1 90 ? -10.601 -48.060 27.921 1.00 52.22 90 LEU A O 1
ATOM 714 N N . LYS A 1 91 ? -8.377 -47.979 28.210 1.00 51.91 91 LYS A N 1
ATOM 715 C CA . LYS A 1 91 ? -8.159 -49.405 27.902 1.00 51.91 91 LYS A CA 1
ATOM 716 C C . LYS A 1 91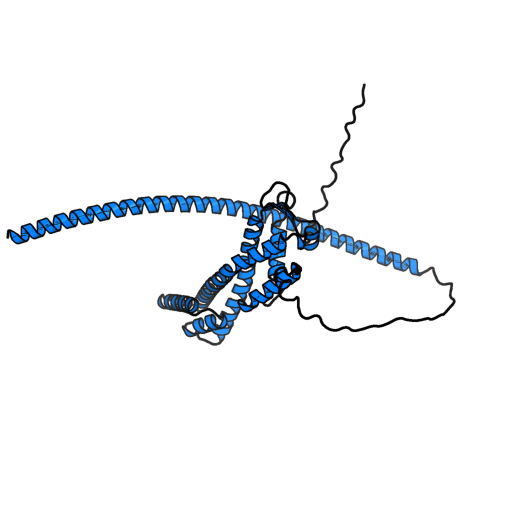 ? -8.503 -50.333 29.071 1.00 51.91 91 LYS A C 1
ATOM 718 O O . LYS A 1 91 ? -8.869 -51.479 28.816 1.00 51.91 91 LYS A O 1
ATOM 723 N N . ASP A 1 92 ? -8.447 -49.851 30.313 1.00 45.97 92 ASP A N 1
ATOM 724 C CA . ASP A 1 92 ? -8.777 -50.650 31.503 1.00 45.97 92 ASP A CA 1
ATOM 725 C C . ASP A 1 92 ? -10.279 -50.652 31.832 1.00 45.97 92 ASP A C 1
ATOM 727 O O . ASP A 1 92 ? -10.811 -51.661 32.301 1.00 45.97 92 ASP A O 1
ATOM 731 N N . ALA A 1 93 ? -11.009 -49.581 31.501 1.00 46.62 93 ALA A N 1
ATOM 732 C CA . ALA A 1 93 ? -12.458 -49.508 31.722 1.00 46.62 93 ALA A CA 1
ATOM 733 C C . ALA A 1 93 ? -13.285 -50.407 30.771 1.00 46.62 93 ALA A C 1
ATOM 735 O O . ALA A 1 93 ? -14.410 -50.787 31.093 1.00 46.62 93 ALA A O 1
ATOM 736 N N . GLY A 1 94 ? -12.728 -50.806 29.620 1.00 42.41 94 GLY A N 1
ATOM 737 C CA . GLY A 1 94 ? -13.412 -51.630 28.612 1.00 42.41 94 GLY A CA 1
ATOM 738 C C . GLY A 1 94 ? -13.591 -53.116 28.963 1.00 42.41 94 GLY A C 1
ATOM 739 O O . GLY A 1 94 ? -14.228 -53.837 28.201 1.00 42.41 94 GLY A O 1
ATOM 740 N N . LYS A 1 95 ? -13.052 -53.600 30.093 1.00 47.50 95 LYS A N 1
ATOM 741 C CA . LYS A 1 95 ? -13.119 -55.024 30.494 1.00 47.50 95 LYS A CA 1
ATOM 742 C C . LYS A 1 95 ? -14.277 -55.393 31.433 1.00 47.50 95 LYS A C 1
ATOM 744 O O . LYS A 1 95 ? -14.387 -56.554 31.818 1.00 47.50 95 LYS A O 1
ATOM 749 N N . LYS A 1 96 ? -15.153 -54.457 31.813 1.00 46.47 96 LYS A N 1
ATOM 750 C CA . LYS A 1 96 ? -16.303 -54.734 32.699 1.00 46.47 96 LYS A CA 1
ATOM 751 C C . LYS A 1 96 ? -17.571 -54.026 32.226 1.00 46.47 96 LYS A C 1
ATOM 753 O O . LYS A 1 96 ? -17.935 -52.998 32.776 1.00 46.47 96 LYS A O 1
ATOM 758 N N . SER A 1 97 ? -18.246 -54.579 31.221 1.00 39.78 97 SER A N 1
ATOM 759 C CA . SER A 1 97 ? -19.671 -54.321 30.949 1.00 39.78 97 SER A CA 1
ATOM 760 C C . SER A 1 97 ? -20.127 -55.187 29.770 1.00 39.78 97 SER A C 1
ATOM 762 O O . SER A 1 97 ? -20.397 -54.692 28.677 1.00 39.78 97 SER A O 1
ATOM 764 N N . GLU A 1 98 ? -20.206 -56.498 29.980 1.00 31.94 98 GLU A N 1
ATOM 765 C CA . GLU A 1 98 ? -20.894 -57.402 29.060 1.00 31.94 98 GLU A CA 1
ATOM 766 C C . GLU A 1 98 ? -22.062 -58.028 29.821 1.00 31.94 98 GLU A C 1
ATOM 768 O O . GLU A 1 98 ? -21.873 -58.837 30.726 1.00 31.94 98 GLU A O 1
ATOM 773 N N . GLY A 1 99 ? -23.278 -57.576 29.511 1.00 31.30 99 GLY A N 1
ATOM 774 C CA . GLY A 1 99 ? -24.496 -58.129 30.092 1.00 31.30 99 GLY A CA 1
ATOM 775 C C . GLY A 1 99 ? -25.565 -57.086 30.379 1.00 31.30 99 GLY A C 1
ATOM 776 O O . GLY A 1 99 ? -25.727 -56.679 31.519 1.00 31.30 99 GLY A O 1
ATOM 777 N N . MET A 1 100 ? -26.318 -56.688 29.351 1.00 30.05 100 MET A N 1
ATOM 778 C CA . MET A 1 100 ? -27.789 -56.711 29.357 1.00 30.05 100 MET A CA 1
ATOM 779 C C . MET A 1 100 ? -28.310 -56.166 28.027 1.00 30.05 100 MET A C 1
ATOM 781 O O . MET A 1 100 ? -28.071 -55.031 27.634 1.00 30.05 100 MET A O 1
ATOM 785 N N . ASN A 1 101 ? -29.020 -57.032 27.317 1.00 35.75 101 ASN A N 1
ATOM 786 C CA . ASN A 1 101 ? -29.553 -56.820 25.986 1.00 35.75 101 ASN A CA 1
ATOM 787 C C . ASN A 1 101 ? -31.075 -57.012 26.078 1.00 35.75 101 ASN A C 1
ATOM 789 O O . ASN A 1 101 ? -31.482 -58.085 26.526 1.00 35.75 101 ASN A O 1
ATOM 793 N N . LYS A 1 102 ? -31.894 -56.023 25.667 1.00 34.53 102 LYS A N 1
ATOM 794 C CA . LYS A 1 102 ? -33.089 -56.177 24.789 1.00 34.53 102 LYS A CA 1
ATOM 795 C C . LYS A 1 102 ? -34.138 -55.048 24.882 1.00 34.53 102 LYS A C 1
ATOM 797 O O . LYS A 1 102 ? -34.594 -54.713 25.968 1.00 34.53 102 LYS A O 1
ATOM 802 N N . LYS A 1 103 ? -34.681 -54.753 23.679 1.00 28.56 103 LYS A N 1
ATOM 803 C CA . LYS A 1 103 ? -36.057 -54.306 23.308 1.00 28.56 103 LYS A CA 1
ATOM 804 C C . LYS A 1 103 ? -36.364 -52.795 23.482 1.00 28.56 103 LYS A C 1
ATOM 806 O O . LYS A 1 103 ? -36.005 -52.234 24.496 1.00 28.56 103 LYS A O 1
ATOM 811 N N . THR A 1 104 ? -37.024 -52.050 22.572 1.00 30.14 104 THR A N 1
ATOM 812 C CA . THR A 1 104 ? -38.019 -52.359 21.509 1.00 30.14 104 THR A CA 1
ATOM 813 C C . THR A 1 104 ? -38.146 -51.187 20.491 1.00 30.14 104 THR A C 1
ATOM 815 O O . THR A 1 104 ? -37.788 -50.062 20.815 1.00 30.14 104 THR A O 1
ATOM 818 N N . LYS A 1 105 ? -38.679 -51.460 19.284 1.00 32.66 105 LYS A N 1
ATOM 819 C CA . LYS A 1 105 ? -39.068 -50.543 18.173 1.00 32.66 105 LYS A CA 1
ATOM 820 C C . LYS A 1 105 ? -40.171 -49.515 18.524 1.00 32.66 105 LYS A C 1
ATOM 822 O O . LYS A 1 105 ? -41.049 -49.883 19.297 1.00 32.66 105 LYS A O 1
ATOM 827 N N . ALA A 1 106 ? -40.233 -48.374 17.807 1.00 28.70 106 ALA A N 1
ATOM 828 C CA . ALA A 1 106 ? -41.415 -47.882 17.049 1.00 28.70 106 ALA A CA 1
ATOM 829 C C . ALA A 1 106 ? -41.176 -46.512 16.351 1.00 28.70 106 ALA A C 1
ATOM 831 O O . ALA A 1 106 ? -40.521 -45.636 16.904 1.00 28.70 106 ALA A O 1
ATOM 832 N N . ASP A 1 107 ? -41.737 -46.369 15.143 1.00 27.12 107 ASP A N 1
ATOM 833 C CA . ASP A 1 107 ? -41.810 -45.188 14.257 1.00 27.12 107 ASP A CA 1
ATOM 834 C C . ASP A 1 107 ? -42.592 -43.986 14.838 1.00 27.12 107 ASP A C 1
ATOM 836 O O . ASP A 1 107 ? -43.394 -44.176 15.753 1.00 27.12 107 ASP A O 1
ATOM 840 N N . THR A 1 108 ? -42.496 -42.788 14.214 1.00 27.56 108 THR A N 1
ATOM 841 C CA . THR A 1 108 ? -43.615 -42.108 13.481 1.00 27.56 108 THR A CA 1
ATOM 842 C C . THR A 1 108 ? -43.395 -40.586 13.230 1.00 27.56 108 THR A C 1
ATOM 844 O O . THR A 1 108 ? -43.352 -39.808 14.172 1.00 27.56 108 THR A O 1
ATOM 847 N N . LYS A 1 109 ? -43.373 -40.200 11.931 1.00 26.19 109 LYS A N 1
ATOM 848 C CA . LYS A 1 109 ? -43.853 -38.960 11.226 1.00 26.19 109 LYS A CA 1
ATOM 849 C C . LYS A 1 109 ? -43.336 -37.547 11.598 1.00 26.19 109 LYS A C 1
ATOM 851 O O . LYS A 1 109 ? -43.446 -37.108 12.728 1.00 26.19 109 LYS A O 1
ATOM 856 N N . SER A 1 110 ? -42.790 -36.817 10.604 1.00 27.92 110 SER A N 1
ATOM 857 C CA . SER A 1 110 ? -43.437 -35.770 9.747 1.00 27.92 110 SER A CA 1
ATOM 858 C C . SER A 1 110 ? -43.453 -34.390 10.433 1.00 27.92 110 SER A C 1
ATOM 860 O O . SER A 1 110 ? -43.908 -34.284 11.558 1.00 27.92 110 SER A O 1
ATOM 862 N N . ILE A 1 111 ? -42.951 -33.296 9.852 1.00 27.81 111 ILE A N 1
ATOM 863 C CA . ILE A 1 111 ? -43.550 -32.557 8.726 1.00 27.81 111 ILE A CA 1
ATOM 864 C C . ILE A 1 111 ? -42.462 -31.732 8.020 1.00 27.81 111 ILE A C 1
ATOM 866 O O . ILE A 1 111 ? -41.698 -31.007 8.654 1.00 27.81 111 ILE A O 1
ATOM 870 N N . PHE A 1 112 ? -42.441 -31.821 6.692 1.00 28.44 112 PHE A N 1
ATOM 871 C CA . PHE A 1 112 ? -41.692 -30.950 5.791 1.00 28.44 112 PHE A CA 1
ATOM 872 C C . PHE A 1 112 ? -42.669 -30.003 5.081 1.00 28.44 112 PHE A C 1
ATOM 874 O O . PHE A 1 112 ? -43.790 -30.403 4.763 1.00 28.44 112 PHE A O 1
ATOM 881 N N . SER A 1 113 ? -42.135 -28.847 4.676 1.00 32.66 113 SER A N 1
ATOM 882 C CA . SER A 1 113 ? -42.550 -27.998 3.541 1.00 32.66 113 SER A CA 1
ATOM 883 C C . SER A 1 113 ? -43.503 -26.836 3.834 1.00 32.66 113 SER A C 1
ATOM 885 O O . SER A 1 113 ? -44.650 -27.037 4.198 1.00 32.66 113 SER A O 1
ATOM 887 N N . THR A 1 114 ? -43.070 -25.620 3.481 1.00 26.98 114 THR A N 1
ATOM 888 C CA . THR A 1 114 ? -43.640 -24.936 2.303 1.00 26.98 114 THR A CA 1
ATOM 889 C C . THR A 1 114 ? -42.687 -23.859 1.791 1.00 26.98 114 THR A C 1
ATOM 891 O O . THR A 1 114 ? -42.277 -22.957 2.515 1.00 26.98 114 THR A O 1
ATOM 894 N N . SER A 1 115 ? -42.329 -23.987 0.518 1.00 35.44 115 SER A N 1
ATOM 895 C CA . SER A 1 115 ? -41.669 -22.972 -0.291 1.00 35.44 115 SER A CA 1
ATOM 896 C C . SER A 1 115 ? -42.680 -21.955 -0.823 1.00 35.44 115 SER A C 1
ATOM 898 O O . SER A 1 115 ? -43.747 -22.353 -1.286 1.00 35.44 115 SER A O 1
ATOM 900 N N . GLY A 1 116 ? -42.254 -20.694 -0.918 1.00 28.44 116 GLY A N 1
ATOM 901 C CA . GLY A 1 116 ? -42.695 -19.766 -1.962 1.00 28.44 116 GLY A CA 1
ATOM 902 C C . GLY A 1 116 ? -43.482 -18.545 -1.488 1.00 28.44 116 GLY A C 1
ATOM 903 O O . GLY A 1 116 ? -44.612 -18.665 -1.038 1.00 28.44 116 GLY A O 1
ATOM 904 N N . SER A 1 117 ? -42.935 -17.348 -1.720 1.00 29.08 117 SER A N 1
ATOM 905 C CA . SER A 1 117 ? -43.691 -16.269 -2.374 1.00 29.08 117 SER A CA 1
ATOM 906 C C . SER A 1 117 ? -42.762 -15.175 -2.916 1.00 29.08 117 SER A C 1
ATOM 908 O O . SER A 1 117 ? -41.582 -15.077 -2.582 1.00 29.08 117 SER A O 1
ATOM 910 N N . VAL A 1 118 ? -43.314 -14.424 -3.862 1.00 33.56 118 VAL A N 1
ATOM 911 C CA . VAL A 1 118 ? -42.673 -13.622 -4.901 1.00 33.56 118 VAL A CA 1
ATOM 912 C C . VAL A 1 118 ? -42.797 -12.128 -4.575 1.00 33.56 118 VAL A C 1
ATOM 914 O O . VAL A 1 118 ? -43.869 -11.680 -4.200 1.00 33.56 118 VAL A O 1
ATOM 917 N N . LYS A 1 119 ? -41.720 -11.371 -4.852 1.00 36.66 119 LYS A N 1
ATOM 918 C CA . LYS A 1 119 ? -41.624 -9.905 -5.073 1.00 36.66 119 LYS A CA 1
ATOM 919 C C . LYS A 1 119 ? -42.176 -8.946 -4.000 1.00 36.66 119 LYS A C 1
ATOM 921 O O . LYS A 1 119 ? -43.375 -8.741 -3.884 1.00 36.66 119 LYS A O 1
ATOM 926 N N . SER A 1 120 ? -41.288 -8.054 -3.560 1.00 31.41 120 SER A N 1
ATOM 927 C CA . SER A 1 120 ? -41.556 -6.613 -3.650 1.00 31.41 120 SER A CA 1
ATOM 928 C C . SER A 1 120 ? -40.330 -5.883 -4.221 1.00 31.41 120 SER A C 1
ATOM 930 O O . SER A 1 120 ? -39.278 -5.735 -3.605 1.00 31.41 120 SER A O 1
ATOM 932 N N . LYS A 1 121 ? -40.454 -5.474 -5.490 1.00 43.22 121 LYS A N 1
ATOM 933 C CA . LYS A 1 121 ? -39.715 -4.328 -6.033 1.00 43.22 121 LYS A CA 1
ATOM 934 C C . LYS A 1 121 ? -40.350 -3.074 -5.416 1.00 43.22 121 LYS A C 1
ATOM 936 O O . LYS A 1 121 ? -41.550 -3.094 -5.173 1.00 43.22 121 LYS A O 1
ATOM 941 N N . PHE A 1 122 ? -39.551 -2.019 -5.245 1.00 36.44 122 PHE A N 1
ATOM 942 C CA . PHE A 1 122 ? -39.884 -0.697 -4.675 1.00 36.44 122 PHE A CA 1
ATOM 943 C C . PHE A 1 122 ? -39.581 -0.475 -3.180 1.00 36.44 122 PHE A C 1
ATOM 945 O O . PHE A 1 122 ? -40.432 -0.047 -2.414 1.00 36.44 122 PHE A O 1
ATOM 952 N N . SER A 1 123 ? -38.314 -0.650 -2.786 1.00 33.12 123 SER A N 1
ATOM 953 C CA . SER A 1 123 ? -37.693 0.147 -1.697 1.00 33.12 123 SER A CA 1
ATOM 954 C C . SER A 1 123 ? -36.155 0.282 -1.790 1.00 33.12 123 SER A C 1
ATOM 956 O O . SER A 1 123 ? -35.513 0.887 -0.933 1.00 33.12 123 SER A O 1
ATOM 958 N N . ASN A 1 124 ? -35.538 -0.211 -2.873 1.00 30.92 124 ASN A N 1
ATOM 959 C CA . ASN A 1 124 ? -34.083 -0.395 -3.012 1.00 30.92 124 ASN A CA 1
ATOM 960 C C . ASN A 1 124 ? -33.240 0.871 -3.256 1.00 30.92 124 ASN A C 1
ATOM 962 O O . ASN A 1 124 ? -32.055 0.756 -3.584 1.00 30.92 124 ASN A O 1
ATOM 966 N N . THR A 1 125 ? -33.811 2.064 -3.120 1.00 36.91 125 THR A N 1
ATOM 967 C CA . THR A 1 125 ? -33.101 3.307 -3.460 1.00 36.91 125 THR A CA 1
ATOM 968 C C . THR A 1 125 ? -32.589 4.072 -2.239 1.00 36.91 125 THR A C 1
ATOM 970 O O . THR A 1 125 ? -31.706 4.905 -2.398 1.00 36.91 125 THR A O 1
ATOM 973 N N . LEU A 1 126 ? -33.040 3.748 -1.018 1.00 31.81 126 LEU A N 1
ATOM 974 C CA . LEU A 1 126 ? -32.590 4.438 0.206 1.00 31.81 126 LEU A CA 1
ATOM 975 C C . LEU A 1 126 ? -31.900 3.533 1.239 1.00 31.81 126 LEU A C 1
ATOM 977 O O . LEU A 1 126 ? -31.020 4.004 1.955 1.00 31.81 126 LEU A O 1
ATOM 981 N N . SER A 1 127 ? -32.163 2.223 1.249 1.00 31.55 127 SER A N 1
ATOM 982 C CA . SER A 1 127 ? -31.399 1.263 2.070 1.00 31.55 127 SER A CA 1
ATOM 983 C C . SER A 1 127 ? -29.940 1.092 1.615 1.00 31.55 127 SER A C 1
ATOM 985 O O . SER A 1 127 ? -29.099 0.633 2.381 1.00 31.55 127 SER A O 1
ATOM 987 N N . LYS A 1 128 ? -29.602 1.530 0.394 1.00 36.72 128 LYS A N 1
ATOM 988 C CA . LYS A 1 128 ? -28.222 1.552 -0.125 1.00 36.72 128 LYS A CA 1
ATOM 989 C C . LYS A 1 128 ? -27.348 2.674 0.446 1.00 36.72 128 LYS A C 1
ATOM 991 O O . LYS A 1 128 ? -26.134 2.604 0.296 1.00 36.72 128 LYS A O 1
ATOM 996 N N . LEU A 1 129 ? -27.931 3.689 1.089 1.00 36.69 129 LEU A N 1
ATOM 997 C CA . LEU A 1 129 ? -27.179 4.817 1.664 1.00 36.69 129 LEU A CA 1
ATOM 998 C C . LEU A 1 129 ? -26.755 4.588 3.123 1.00 36.69 129 LEU A C 1
ATOM 1000 O O . LEU A 1 129 ? -25.861 5.267 3.616 1.00 36.69 129 LEU A O 1
ATOM 1004 N N . ARG A 1 130 ? -27.329 3.582 3.790 1.00 42.34 130 ARG A N 1
ATOM 1005 C CA . ARG A 1 130 ? -26.847 3.029 5.063 1.00 42.34 130 ARG A CA 1
ATOM 1006 C C . ARG A 1 130 ? -26.865 1.511 4.970 1.00 42.34 130 ARG A C 1
ATOM 1008 O O . ARG A 1 130 ? -27.678 0.843 5.601 1.00 42.34 130 ARG A O 1
ATOM 1015 N N . GLY A 1 131 ? -25.984 0.969 4.135 1.00 38.66 131 GLY A N 1
ATOM 1016 C CA . GLY A 1 131 ? -25.700 -0.457 4.161 1.00 38.66 131 GLY A CA 1
ATOM 1017 C C . GLY A 1 131 ? -25.127 -0.806 5.530 1.00 38.66 131 GLY A C 1
ATOM 1018 O O . GLY A 1 131 ? -23.944 -0.577 5.789 1.00 38.66 131 GLY A O 1
ATOM 1019 N N . ASN A 1 132 ? -25.964 -1.364 6.403 1.00 50.09 132 ASN A N 1
ATOM 1020 C CA . ASN A 1 132 ? -25.556 -2.067 7.617 1.00 50.09 132 ASN A CA 1
ATOM 1021 C C . ASN A 1 132 ? -24.887 -3.404 7.231 1.00 50.09 132 ASN A C 1
ATOM 1023 O O . ASN A 1 132 ? -25.244 -4.474 7.710 1.00 50.09 132 ASN A O 1
ATOM 1027 N N . ASP A 1 133 ? -23.974 -3.346 6.260 1.00 64.31 133 ASP A N 1
ATOM 1028 C CA . ASP A 1 133 ? -23.119 -4.455 5.889 1.00 64.31 133 ASP A CA 1
ATOM 1029 C C . ASP A 1 133 ? -22.137 -4.659 7.038 1.00 64.31 133 ASP A C 1
ATOM 1031 O O . ASP A 1 133 ? -21.598 -3.683 7.572 1.00 64.31 133 ASP A O 1
ATOM 1035 N N . SER A 1 134 ? -21.925 -5.912 7.439 1.00 87.00 134 SER A N 1
ATOM 1036 C CA . SER A 1 134 ? -20.926 -6.244 8.449 1.00 87.00 134 SER A CA 1
ATOM 1037 C C . SER A 1 134 ? -19.556 -5.705 8.028 1.00 87.00 134 SER A C 1
ATOM 1039 O O . SER A 1 134 ? -19.252 -5.604 6.836 1.00 87.00 134 SER A O 1
ATOM 1041 N N . LEU A 1 135 ? -18.715 -5.369 9.005 1.00 90.38 135 LEU A N 1
ATOM 1042 C CA . LEU A 1 135 ? -17.327 -4.966 8.784 1.00 90.38 135 LEU A CA 1
ATOM 1043 C C . LEU A 1 135 ? -16.606 -5.932 7.829 1.00 90.38 135 LEU A C 1
ATOM 1045 O O . LEU A 1 135 ? -15.960 -5.489 6.889 1.00 90.38 135 LEU A O 1
ATOM 1049 N N . ASP A 1 136 ? -16.799 -7.236 8.014 1.00 89.62 136 ASP A N 1
ATOM 1050 C CA . ASP A 1 136 ? -16.245 -8.297 7.165 1.00 89.62 136 ASP A CA 1
ATOM 1051 C C . ASP A 1 136 ? -16.667 -8.172 5.684 1.00 89.62 136 ASP A C 1
ATOM 1053 O O . ASP A 1 136 ? -15.831 -8.097 4.774 1.00 89.62 136 ASP A O 1
ATOM 1057 N N . LYS A 1 137 ? -17.973 -8.018 5.420 1.00 90.38 137 LYS A N 1
ATOM 1058 C CA . LYS A 1 137 ? -18.485 -7.799 4.059 1.00 90.38 137 LYS A CA 1
ATOM 1059 C C . LYS A 1 137 ? -17.943 -6.500 3.467 1.00 90.38 137 LYS A C 1
ATOM 1061 O O . LYS A 1 137 ? -17.511 -6.476 2.316 1.00 90.38 137 LYS A O 1
ATOM 1066 N N . PHE A 1 138 ? -17.907 -5.434 4.261 1.00 92.50 138 PHE A N 1
ATOM 1067 C CA . PHE A 1 138 ? -17.358 -4.151 3.838 1.00 92.50 138 PHE A CA 1
ATOM 1068 C C . PHE A 1 138 ? -15.876 -4.259 3.438 1.00 92.50 138 PHE A C 1
ATOM 1070 O O . PHE A 1 138 ? -15.490 -3.751 2.386 1.00 92.50 138 PHE A O 1
ATOM 1077 N N . LEU A 1 139 ? -15.042 -4.939 4.228 1.00 92.00 139 LEU A N 1
ATOM 1078 C CA . LEU A 1 139 ? -13.620 -5.132 3.921 1.00 92.00 139 LEU A CA 1
ATOM 1079 C C . LEU A 1 139 ? -13.430 -5.983 2.657 1.00 92.00 139 LEU A C 1
ATOM 1081 O O . LEU A 1 139 ? -12.546 -5.706 1.843 1.00 92.00 139 LEU A O 1
ATOM 1085 N N . SER A 1 140 ? -14.290 -6.981 2.448 1.00 90.44 140 SER A N 1
ATOM 1086 C CA . SER A 1 140 ? -14.329 -7.781 1.218 1.00 90.44 140 SER A CA 1
ATOM 1087 C C . SER A 1 140 ? -14.698 -6.940 -0.013 1.00 90.44 140 SER A C 1
ATOM 1089 O O . SER A 1 140 ? -14.067 -7.056 -1.072 1.00 90.44 140 SER A O 1
ATOM 1091 N N . ASP A 1 141 ? -15.658 -6.027 0.132 1.00 90.19 141 ASP A N 1
ATOM 1092 C CA . ASP A 1 141 ? -16.045 -5.085 -0.919 1.00 90.19 141 ASP A CA 1
ATOM 1093 C C . ASP A 1 141 ? -14.915 -4.086 -1.227 1.00 90.19 141 ASP A C 1
ATOM 1095 O O . ASP A 1 141 ? -14.652 -3.792 -2.398 1.00 90.19 141 ASP A O 1
ATOM 1099 N N . GLN A 1 142 ? -14.197 -3.595 -0.208 1.00 90.69 142 GLN A N 1
ATOM 1100 C CA . GLN A 1 142 ? -13.030 -2.722 -0.398 1.00 90.69 142 GLN A CA 1
ATOM 1101 C C . GLN A 1 142 ? -11.889 -3.439 -1.124 1.00 90.69 142 GLN A C 1
ATOM 1103 O O . GLN A 1 142 ? -11.344 -2.893 -2.083 1.00 90.69 142 GLN A O 1
ATOM 1108 N N . ASN A 1 143 ? -11.597 -4.691 -0.764 1.00 89.50 143 ASN A N 1
ATOM 1109 C CA . ASN A 1 143 ? -10.646 -5.522 -1.506 1.00 89.50 143 ASN A CA 1
ATOM 1110 C C . ASN A 1 143 ? -11.050 -5.668 -2.977 1.00 89.50 143 ASN A C 1
ATOM 1112 O O . ASN A 1 143 ? -10.221 -5.538 -3.876 1.00 89.50 143 ASN A O 1
ATOM 1116 N N . THR A 1 144 ? -12.334 -5.904 -3.248 1.00 89.06 144 THR A N 1
ATOM 1117 C CA . THR A 1 144 ? -12.844 -6.035 -4.620 1.00 89.06 144 THR A CA 1
ATOM 1118 C C . THR A 1 144 ? -12.687 -4.738 -5.414 1.00 89.06 144 THR A C 1
ATOM 1120 O O . THR A 1 144 ? -12.339 -4.774 -6.596 1.00 89.06 144 THR A O 1
ATOM 1123 N N . LYS A 1 145 ? -12.898 -3.578 -4.780 1.00 89.31 145 LYS A N 1
ATOM 1124 C CA . LYS A 1 145 ? -12.639 -2.268 -5.397 1.00 89.31 145 LYS A CA 1
ATOM 1125 C C . LYS A 1 145 ? -11.151 -2.051 -5.659 1.00 89.31 145 LYS A C 1
ATOM 1127 O O . LYS A 1 145 ? -10.805 -1.602 -6.750 1.00 89.31 145 LYS A O 1
ATOM 1132 N N . LEU A 1 146 ? -10.286 -2.409 -4.709 1.00 88.75 146 LEU A N 1
ATOM 1133 C CA . LEU A 1 146 ? -8.836 -2.266 -4.841 1.00 88.75 146 LEU A CA 1
ATOM 1134 C C . LEU A 1 146 ? -8.300 -3.074 -6.030 1.00 88.75 146 LEU A C 1
ATOM 1136 O O . LEU A 1 146 ? -7.560 -2.532 -6.850 1.00 88.75 146 LEU A O 1
ATOM 1140 N N . LYS A 1 147 ? -8.785 -4.311 -6.206 1.00 86.81 147 LYS A N 1
ATOM 1141 C CA . LYS A 1 147 ? -8.423 -5.200 -7.326 1.00 86.81 147 LYS A CA 1
ATOM 1142 C C . LYS A 1 147 ? -8.677 -4.608 -8.714 1.00 86.81 147 LYS A C 1
ATOM 1144 O O . LYS A 1 147 ? -8.025 -5.019 -9.667 1.00 86.81 147 LYS A O 1
ATOM 1149 N N . LYS A 1 148 ? -9.611 -3.660 -8.858 1.00 86.25 148 LYS A N 1
ATOM 1150 C CA . LYS A 1 148 ? -9.874 -3.006 -10.154 1.00 86.25 148 LYS A CA 1
ATOM 1151 C C . LYS A 1 148 ? -8.717 -2.119 -10.602 1.00 86.25 148 LYS A C 1
ATOM 1153 O O . LYS A 1 148 ? -8.530 -1.939 -11.796 1.00 86.25 148 LYS A O 1
ATOM 1158 N N . SER A 1 149 ? -7.995 -1.528 -9.653 1.00 83.75 149 SER A N 1
ATOM 1159 C CA . SER A 1 149 ? -6.846 -0.659 -9.934 1.00 83.75 149 SER A CA 1
ATOM 1160 C C . SER A 1 149 ? -5.513 -1.350 -9.692 1.00 83.75 149 SER A C 1
ATOM 1162 O O . SER A 1 149 ? -4.531 -0.968 -10.309 1.00 83.75 149 SER A O 1
ATOM 1164 N N . PHE A 1 150 ? -5.493 -2.361 -8.826 1.00 87.38 150 PHE A N 1
ATOM 1165 C CA . PHE A 1 150 ? -4.302 -3.131 -8.498 1.00 87.38 150 PHE A CA 1
ATOM 1166 C C . PHE A 1 150 ? -4.641 -4.630 -8.490 1.00 87.38 150 PHE A C 1
ATOM 1168 O O . PHE A 1 150 ? -4.975 -5.199 -7.442 1.00 87.38 150 PHE A O 1
ATOM 1175 N N . PRO A 1 151 ? -4.644 -5.283 -9.667 1.00 86.12 151 PRO A N 1
ATOM 1176 C CA . PRO A 1 151 ? -5.006 -6.690 -9.802 1.00 86.12 151 PRO A CA 1
ATOM 1177 C C . PRO A 1 151 ? -4.128 -7.648 -8.991 1.00 86.12 151 PRO A C 1
ATOM 1179 O O . PRO A 1 151 ? -4.582 -8.741 -8.676 1.00 86.12 151 PRO A O 1
ATOM 1182 N N . GLU A 1 152 ? -2.899 -7.267 -8.645 1.00 86.06 152 GLU A N 1
ATOM 1183 C CA . GLU A 1 152 ? -1.950 -8.057 -7.852 1.00 86.06 152 GLU A CA 1
ATOM 1184 C C . GLU A 1 152 ? -2.411 -8.311 -6.415 1.00 86.06 152 GLU A C 1
ATOM 1186 O O . GLU A 1 152 ? -2.050 -9.328 -5.827 1.00 86.06 152 GLU A O 1
ATOM 1191 N N . PHE A 1 153 ? -3.323 -7.494 -5.886 1.00 84.81 153 PHE A N 1
ATOM 1192 C CA . PHE A 1 153 ? -3.974 -7.731 -4.595 1.00 84.81 153 PHE A CA 1
ATOM 1193 C C . PHE A 1 153 ? -5.032 -8.853 -4.683 1.00 84.81 153 PHE A C 1
ATOM 1195 O O . PHE A 1 153 ? -5.989 -8.883 -3.908 1.00 84.81 153 PHE A O 1
ATOM 1202 N N . LYS A 1 154 ? -4.930 -9.774 -5.663 1.00 64.19 154 LYS A N 1
ATOM 1203 C CA . LYS A 1 154 ? -5.941 -10.816 -5.919 1.00 64.19 154 LYS A CA 1
ATOM 1204 C C . LYS A 1 154 ? -6.021 -11.881 -4.825 1.00 64.19 154 LYS A C 1
ATOM 1206 O O . LYS A 1 154 ? -7.062 -12.535 -4.756 1.00 64.19 154 LYS A O 1
ATOM 1211 N N . GLY A 1 155 ? -5.007 -12.021 -3.978 1.00 58.91 155 GLY A N 1
ATOM 1212 C CA . GLY A 1 155 ? -4.973 -12.965 -2.860 1.00 58.91 155 GLY A CA 1
ATOM 1213 C C . GLY A 1 155 ? -5.485 -12.367 -1.549 1.00 58.91 155 GLY A C 1
ATOM 1214 O O . GLY A 1 155 ? -5.198 -11.218 -1.243 1.00 58.91 155 GLY A O 1
ATOM 1215 N N . GLU A 1 156 ? -6.274 -13.174 -0.837 1.00 62.69 156 GLU A N 1
ATOM 1216 C CA . GLU A 1 156 ? -6.521 -13.161 0.613 1.00 62.69 156 GLU A CA 1
ATOM 1217 C C . GLU A 1 156 ? -6.728 -11.812 1.288 1.00 62.69 156 GLU A C 1
ATOM 1219 O O . GLU A 1 156 ? -5.772 -11.147 1.661 1.00 62.69 156 GLU A O 1
ATOM 1224 N N . HIS A 1 157 ? -7.996 -11.475 1.541 1.00 82.12 157 HIS A N 1
ATOM 1225 C CA . HIS A 1 157 ? -8.395 -10.693 2.712 1.00 82.12 157 HIS A CA 1
ATOM 1226 C C . HIS A 1 157 ? -7.513 -9.466 3.051 1.00 82.12 157 HIS A C 1
ATOM 1228 O O . HIS A 1 157 ? -7.457 -9.091 4.211 1.00 82.12 157 HIS A O 1
ATOM 1234 N N . PHE A 1 158 ? -6.904 -8.782 2.068 1.00 90.31 158 PHE A N 1
ATOM 1235 C CA . PHE A 1 158 ? -5.863 -7.765 2.296 1.00 90.31 158 PHE A CA 1
ATOM 1236 C C . PHE A 1 158 ? -6.295 -6.697 3.306 1.00 90.31 158 PHE A C 1
ATOM 1238 O O . PHE A 1 158 ? -5.647 -6.521 4.332 1.00 90.31 158 PHE A O 1
ATOM 1245 N N . CYS A 1 159 ? -7.457 -6.071 3.095 1.00 92.00 159 CYS A N 1
ATOM 1246 C CA . CYS A 1 159 ? -8.019 -5.123 4.057 1.00 92.00 159 CYS A CA 1
ATOM 1247 C C . CYS A 1 159 ? -8.313 -5.732 5.444 1.00 92.00 159 CYS A C 1
ATOM 1249 O O . CYS A 1 159 ? -8.218 -5.013 6.432 1.00 92.00 159 CYS A O 1
ATOM 1251 N N . HIS A 1 160 ? -8.652 -7.023 5.545 1.00 91.88 160 HIS A N 1
ATOM 1252 C CA . HIS A 1 160 ? -8.847 -7.689 6.842 1.00 91.88 160 HIS A CA 1
ATOM 1253 C C . HIS A 1 160 ? -7.515 -7.935 7.540 1.00 91.88 160 HIS A C 1
ATOM 1255 O O . HIS A 1 160 ? -7.421 -7.696 8.736 1.00 91.88 160 HIS A O 1
ATOM 1261 N N . ASN A 1 161 ? -6.493 -8.386 6.809 1.00 91.31 161 ASN A N 1
ATOM 1262 C CA . ASN A 1 161 ? -5.160 -8.618 7.357 1.00 91.31 161 ASN A CA 1
ATOM 1263 C C . ASN A 1 161 ? -4.566 -7.307 7.867 1.00 91.31 161 ASN A C 1
ATOM 1265 O O . ASN A 1 161 ? -4.140 -7.242 9.013 1.00 91.31 161 ASN A O 1
ATOM 1269 N N . VAL A 1 162 ? -4.664 -6.241 7.067 1.00 92.50 162 VAL A N 1
ATOM 1270 C CA . VAL A 1 162 ? -4.207 -4.911 7.473 1.00 92.50 162 VAL A CA 1
ATOM 1271 C C . VAL A 1 162 ? -4.968 -4.411 8.696 1.00 92.50 162 VAL A C 1
ATOM 1273 O O . VAL A 1 162 ? -4.340 -3.965 9.650 1.00 92.50 162 VAL A O 1
ATOM 1276 N N . LEU A 1 163 ? -6.302 -4.521 8.721 1.00 94.06 163 LEU A N 1
ATOM 1277 C CA . LEU A 1 163 ? -7.064 -4.117 9.903 1.00 94.06 163 LEU A CA 1
ATOM 1278 C C . LEU A 1 163 ? -6.672 -4.951 11.129 1.00 94.06 163 LEU A C 1
ATOM 1280 O O . LEU A 1 163 ? -6.461 -4.391 12.197 1.00 94.06 163 LEU A O 1
ATOM 1284 N N . LYS A 1 164 ? -6.529 -6.269 10.979 1.00 91.25 164 LYS A N 1
ATOM 1285 C CA . LYS A 1 164 ? -6.114 -7.173 12.054 1.00 91.25 164 LYS A CA 1
ATOM 1286 C C . LYS A 1 164 ? -4.756 -6.780 12.624 1.00 91.25 164 LYS A C 1
ATOM 1288 O O . LYS A 1 164 ? -4.650 -6.632 13.837 1.00 91.25 164 LYS A O 1
ATOM 1293 N N . GLU A 1 165 ? -3.760 -6.573 11.769 1.00 89.06 165 GLU A N 1
ATOM 1294 C CA . GLU A 1 165 ? -2.428 -6.112 12.165 1.00 89.06 165 GLU A CA 1
ATOM 1295 C C . GLU A 1 165 ? -2.509 -4.752 12.855 1.00 89.06 165 GLU A C 1
ATOM 1297 O O . GLU A 1 165 ? -1.966 -4.585 13.940 1.00 89.06 165 GLU A O 1
ATOM 1302 N N . THR A 1 166 ? -3.268 -3.800 12.301 1.00 91.81 166 THR A N 1
ATOM 1303 C CA . THR A 1 166 ? -3.449 -2.483 12.921 1.00 91.81 166 THR A CA 1
ATOM 1304 C C . THR A 1 166 ? -4.062 -2.580 14.315 1.00 91.81 166 THR A C 1
ATOM 1306 O O . THR A 1 166 ? -3.577 -1.923 15.233 1.00 91.81 166 THR A O 1
ATOM 1309 N N . ILE A 1 167 ? -5.106 -3.390 14.504 1.00 90.81 167 ILE A N 1
ATOM 1310 C CA . ILE A 1 167 ? -5.732 -3.563 15.819 1.00 90.81 167 ILE A CA 1
ATOM 1311 C C . ILE A 1 167 ? -4.773 -4.250 16.792 1.00 90.81 167 ILE A C 1
ATOM 1313 O O . ILE A 1 167 ? -4.712 -3.841 17.948 1.00 90.81 167 ILE A O 1
ATOM 1317 N N . GLN A 1 168 ? -3.987 -5.227 16.337 1.00 86.69 168 GLN A N 1
ATOM 1318 C CA . GLN A 1 168 ? -2.962 -5.879 17.156 1.00 86.69 168 GLN A CA 1
ATOM 1319 C C . GLN A 1 168 ? -1.847 -4.908 17.573 1.00 86.69 168 GLN A C 1
ATOM 1321 O O . GLN A 1 168 ? -1.490 -4.884 18.747 1.00 86.69 168 GLN A O 1
ATOM 1326 N N . SER A 1 169 ? -1.364 -4.046 16.672 1.00 84.56 169 SER A N 1
ATOM 1327 C CA . SER A 1 169 ? -0.362 -3.007 16.976 1.00 84.56 169 SER A CA 1
ATOM 1328 C C . SER A 1 169 ? -0.883 -1.903 17.898 1.00 84.56 169 SER A C 1
ATOM 1330 O O . SER A 1 169 ? -0.108 -1.175 18.513 1.00 84.56 169 SER A O 1
ATOM 1332 N N . LEU A 1 170 ? -2.201 -1.738 17.965 1.00 81.75 170 LEU A N 1
ATOM 1333 C CA . LEU A 1 170 ? -2.850 -0.718 18.776 1.00 81.75 170 LEU A CA 1
ATOM 1334 C C . LEU A 1 170 ? -3.022 -1.168 20.241 1.00 81.75 170 LEU A C 1
ATOM 1336 O O . LEU A 1 170 ? -3.239 -0.335 21.125 1.00 81.75 170 LEU A O 1
ATOM 1340 N N . VAL A 1 171 ? -2.892 -2.471 20.517 1.00 66.75 171 VAL A N 1
ATOM 1341 C CA . VAL A 1 171 ? -2.916 -3.022 21.877 1.00 66.75 171 VAL A CA 1
ATOM 1342 C C . VAL A 1 171 ? -1.671 -2.592 22.659 1.00 66.75 171 VAL A C 1
ATOM 1344 O O . VAL A 1 171 ? -0.610 -2.401 22.084 1.00 66.75 171 VAL A O 1
ATOM 1347 N N . TYR A 1 172 ? -1.834 -2.427 23.979 1.00 60.47 172 TYR A N 1
ATOM 1348 C CA . TYR A 1 172 ? -0.849 -1.959 24.978 1.00 60.47 172 TYR A CA 1
ATOM 1349 C C . TYR A 1 172 ? -0.779 -0.450 25.258 1.00 60.47 172 TYR A C 1
ATOM 1351 O O . TYR A 1 172 ? 0.175 0.025 25.865 1.00 60.47 172 TYR A O 1
ATOM 1359 N N . GLN A 1 173 ? -1.831 0.314 24.943 1.00 55.75 173 GLN A N 1
ATOM 1360 C CA . GLN A 1 173 ? -1.965 1.697 25.423 1.00 55.75 173 GLN A CA 1
ATOM 1361 C C . GLN A 1 173 ? -3.234 1.884 26.258 1.00 55.75 173 GLN A C 1
ATOM 1363 O O . GLN A 1 173 ? -4.338 1.558 25.821 1.00 55.75 173 GLN A O 1
ATOM 1368 N N . ASN A 1 174 ? -3.062 2.392 27.484 1.00 64.12 174 ASN A N 1
ATOM 1369 C CA . ASN A 1 174 ? -4.119 2.910 28.363 1.00 64.12 174 ASN A CA 1
ATOM 1370 C C . ASN A 1 174 ? -5.403 2.053 28.438 1.00 64.12 174 ASN A C 1
ATOM 1372 O O . ASN A 1 174 ? -6.514 2.577 28.360 1.00 64.12 174 ASN A O 1
ATOM 1376 N N . GLY A 1 175 ? -5.273 0.728 28.575 1.00 69.69 175 GLY A N 1
ATOM 1377 C CA . GLY A 1 175 ? -6.427 -0.170 28.728 1.00 69.69 175 GLY A CA 1
ATOM 1378 C C . GLY A 1 175 ? -7.295 -0.308 27.469 1.00 69.69 175 GLY A C 1
ATOM 1379 O O . GLY A 1 175 ? -8.525 -0.312 27.568 1.00 69.69 175 GLY A O 1
ATOM 1380 N N . TYR A 1 176 ? -6.659 -0.436 26.295 1.00 82.62 176 TYR A N 1
ATOM 1381 C CA . TYR A 1 176 ? -7.305 -0.558 24.974 1.00 82.62 176 TYR A CA 1
ATOM 1382 C C . TYR A 1 176 ? -8.040 0.708 24.515 1.00 82.62 176 TYR A C 1
ATOM 1384 O O . TYR A 1 176 ? -8.984 0.626 23.723 1.00 82.62 176 TYR A O 1
ATOM 1392 N N . LYS A 1 177 ? -7.623 1.868 25.031 1.00 88.19 177 LYS A N 1
ATOM 1393 C CA . LYS A 1 177 ? -8.147 3.183 24.654 1.00 88.19 177 LYS A CA 1
ATOM 1394 C C . LYS A 1 177 ? -7.232 3.845 23.633 1.00 88.19 177 LYS A C 1
ATOM 1396 O O . LYS A 1 177 ? -6.012 3.809 23.773 1.00 88.19 177 LYS A O 1
ATOM 1401 N N . PHE A 1 178 ? -7.814 4.484 22.627 1.00 88.44 178 PHE A N 1
ATOM 1402 C CA . PHE A 1 178 ? -7.070 5.129 21.551 1.00 88.44 178 PHE A CA 1
ATOM 1403 C C . PHE A 1 178 ? -7.838 6.289 20.925 1.00 88.44 178 PHE A C 1
ATOM 1405 O O . PHE A 1 178 ? -9.060 6.385 21.021 1.00 88.44 178 PHE A O 1
ATOM 1412 N N . LYS A 1 179 ? -7.103 7.171 20.244 1.00 90.69 179 LYS A N 1
ATOM 1413 C CA . LYS A 1 179 ? -7.679 8.267 19.459 1.00 90.69 179 LYS A CA 1
ATOM 1414 C C . LYS A 1 179 ? -7.967 7.817 18.029 1.00 90.69 179 LYS A C 1
ATOM 1416 O O . LYS A 1 179 ? -7.158 7.104 17.435 1.00 90.69 179 LYS A O 1
ATOM 1421 N N . SER A 1 180 ? -9.064 8.303 17.451 1.00 91.12 180 SER A N 1
ATOM 1422 C CA . SER A 1 180 ? -9.440 8.040 16.049 1.00 91.12 180 SER A CA 1
ATOM 1423 C C . SER A 1 180 ? -8.310 8.354 15.057 1.00 91.12 180 SER A C 1
ATOM 1425 O O . SER A 1 180 ? -8.027 7.560 14.159 1.00 91.12 180 SER A O 1
ATOM 1427 N N . ASP A 1 181 ? -7.594 9.463 15.260 1.00 91.06 181 ASP A N 1
ATOM 1428 C CA . ASP A 1 181 ? -6.488 9.866 14.380 1.00 91.06 181 ASP A CA 1
ATOM 1429 C C . ASP A 1 181 ? -5.277 8.935 14.483 1.00 91.06 181 ASP A C 1
ATOM 1431 O O . ASP A 1 181 ? -4.573 8.721 13.498 1.00 91.06 181 ASP A O 1
ATOM 1435 N N . LYS A 1 182 ? -5.071 8.313 15.649 1.00 90.94 182 LYS A N 1
ATOM 1436 C CA . LYS A 1 182 ? -4.022 7.307 15.830 1.00 90.94 182 LYS A CA 1
ATOM 1437 C C . LYS A 1 182 ? -4.347 6.027 15.065 1.00 90.94 182 LYS A C 1
ATOM 1439 O O . LYS A 1 182 ? -3.475 5.498 14.382 1.00 90.94 182 LYS A O 1
ATOM 1444 N N . LEU A 1 183 ? -5.603 5.572 15.120 1.00 92.88 183 LEU A N 1
ATOM 1445 C CA . LEU A 1 183 ? -6.070 4.456 14.292 1.00 92.88 183 LEU A CA 1
ATOM 1446 C C . LEU A 1 183 ? -5.914 4.782 12.799 1.00 92.88 183 LEU A C 1
ATOM 1448 O O . LEU A 1 183 ? -5.442 3.945 12.036 1.00 92.88 183 LEU A O 1
ATOM 1452 N N . LEU A 1 184 ? -6.261 6.004 12.384 1.00 94.00 184 LEU A N 1
ATOM 1453 C CA . LEU A 1 184 ? -6.099 6.435 10.997 1.00 94.00 184 LEU A CA 1
ATOM 1454 C C . LEU A 1 184 ? -4.633 6.395 10.542 1.00 94.00 184 LEU A C 1
ATOM 1456 O O . LEU A 1 184 ? -4.354 5.919 9.443 1.00 94.00 184 LEU A O 1
ATOM 1460 N N . ALA A 1 185 ? -3.714 6.913 11.359 1.00 92.88 185 ALA A N 1
ATOM 1461 C CA . ALA A 1 185 ? -2.287 6.923 11.050 1.00 92.88 185 ALA A CA 1
ATOM 1462 C C . ALA A 1 185 ? -1.740 5.497 10.886 1.00 92.88 185 ALA A C 1
ATOM 1464 O O . ALA A 1 185 ? -1.137 5.198 9.857 1.00 92.88 185 ALA A O 1
ATOM 1465 N N . LEU A 1 186 ? -2.056 4.604 11.832 1.00 93.12 186 LEU A N 1
ATOM 1466 C CA . LEU A 1 186 ? -1.639 3.199 11.782 1.00 93.12 186 LEU A CA 1
ATOM 1467 C C . LEU A 1 186 ? -2.236 2.451 10.584 1.00 93.12 186 LEU A C 1
ATOM 1469 O O . LEU A 1 186 ? -1.542 1.674 9.936 1.00 93.12 186 LEU A O 1
ATOM 1473 N N . LEU A 1 187 ? -3.504 2.706 10.241 1.00 94.88 187 LEU A N 1
ATOM 1474 C CA . LEU A 1 187 ? -4.117 2.120 9.045 1.00 94.88 187 LEU A CA 1
ATOM 1475 C C . LEU A 1 187 ? -3.392 2.556 7.771 1.00 94.88 187 LEU A C 1
ATOM 1477 O O . LEU A 1 187 ? -3.165 1.730 6.893 1.00 94.88 187 LEU A O 1
ATOM 1481 N N . LYS A 1 188 ? -3.030 3.839 7.643 1.00 94.25 188 LYS A N 1
ATOM 1482 C CA . LYS A 1 188 ? -2.292 4.327 6.466 1.00 94.25 188 LYS A CA 1
ATOM 1483 C C . LYS A 1 188 ? -0.919 3.681 6.364 1.00 94.25 188 LYS A C 1
ATOM 1485 O O . LYS A 1 188 ? -0.544 3.241 5.282 1.00 94.25 188 LYS A O 1
ATOM 1490 N N . GLU A 1 189 ? -0.199 3.628 7.478 1.00 92.06 189 GLU A N 1
ATOM 1491 C CA . GLU A 1 189 ? 1.127 3.028 7.541 1.00 92.06 189 GLU A CA 1
ATOM 1492 C C . GLU A 1 189 ? 1.084 1.547 7.150 1.00 92.06 189 GLU A C 1
ATOM 1494 O O . GLU A 1 189 ? 1.752 1.156 6.191 1.00 92.06 189 GLU A O 1
ATOM 1499 N N . ASN A 1 190 ? 0.219 0.756 7.790 1.00 91.88 190 ASN A N 1
ATOM 1500 C CA . ASN A 1 190 ? 0.103 -0.675 7.509 1.00 91.88 190 ASN A CA 1
ATOM 1501 C C . ASN A 1 190 ? -0.410 -0.943 6.088 1.00 91.88 190 ASN A C 1
ATOM 1503 O O . ASN A 1 190 ? 0.090 -1.839 5.416 1.00 91.88 190 ASN A O 1
ATOM 1507 N N . LEU A 1 191 ? -1.355 -0.145 5.570 1.00 92.62 191 LEU A N 1
ATOM 1508 C CA . LEU A 1 191 ? -1.794 -0.273 4.176 1.00 92.62 191 LEU A CA 1
ATOM 1509 C C . LEU A 1 191 ? -0.624 -0.075 3.204 1.00 92.62 191 LEU A C 1
ATOM 1511 O O . LEU A 1 191 ? -0.462 -0.889 2.295 1.00 92.62 191 LEU A O 1
ATOM 1515 N N . VAL A 1 192 ? 0.190 0.974 3.386 1.00 91.94 192 VAL A N 1
ATOM 1516 C CA . VAL A 1 192 ? 1.357 1.256 2.529 1.00 91.94 192 VAL A CA 1
ATOM 1517 C C . VAL A 1 192 ? 2.413 0.164 2.657 1.00 91.94 192 VAL A C 1
ATOM 1519 O O . VAL A 1 192 ? 2.914 -0.301 1.635 1.00 91.94 192 VAL A O 1
ATOM 1522 N N . GLN A 1 193 ? 2.747 -0.257 3.877 1.00 90.38 193 GLN A N 1
ATOM 1523 C CA . GLN A 1 193 ? 3.771 -1.275 4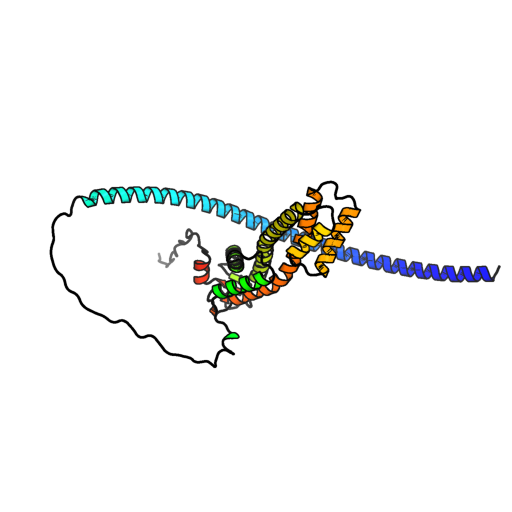.117 1.00 90.38 193 GLN A CA 1
ATOM 1524 C C . GLN A 1 193 ? 3.360 -2.637 3.546 1.00 90.38 193 GLN A C 1
ATOM 1526 O O . GLN A 1 193 ? 4.088 -3.204 2.727 1.00 90.38 193 GLN A O 1
ATOM 1531 N N . SER A 1 194 ? 2.166 -3.126 3.884 1.00 89.50 194 SER A N 1
ATOM 1532 C CA . SER A 1 194 ? 1.671 -4.414 3.386 1.00 89.50 194 SER A CA 1
ATOM 1533 C C . SER A 1 194 ? 1.425 -4.369 1.872 1.00 89.50 194 SER A C 1
ATOM 1535 O O . SER A 1 194 ? 1.679 -5.345 1.166 1.00 89.50 194 SER A O 1
ATOM 1537 N N . GLY A 1 195 ? 0.997 -3.221 1.333 1.00 91.06 195 GLY A N 1
ATOM 1538 C CA . GLY A 1 195 ? 0.851 -3.024 -0.110 1.00 91.06 195 GLY A CA 1
ATOM 1539 C C . GLY A 1 195 ? 2.180 -2.983 -0.866 1.00 91.06 195 GLY A C 1
ATOM 1540 O O . GLY A 1 195 ? 2.274 -3.549 -1.955 1.00 91.06 195 GLY A O 1
ATOM 1541 N N . ARG A 1 196 ? 3.227 -2.382 -0.286 1.00 91.81 196 ARG A N 1
ATOM 1542 C CA . ARG A 1 196 ? 4.574 -2.315 -0.876 1.00 91.81 196 ARG A CA 1
ATOM 1543 C C . ARG A 1 196 ? 5.120 -3.705 -1.190 1.00 91.81 196 ARG A C 1
ATOM 1545 O O . ARG A 1 196 ? 5.592 -3.907 -2.302 1.00 91.81 196 ARG A O 1
ATOM 1552 N N . ALA A 1 197 ? 5.024 -4.656 -0.262 1.00 88.62 197 ALA A N 1
ATOM 1553 C CA . ALA A 1 197 ? 5.547 -6.010 -0.469 1.00 88.62 197 ALA A CA 1
ATOM 1554 C C . ALA A 1 197 ? 4.873 -6.726 -1.658 1.00 88.62 197 ALA A C 1
ATOM 1556 O O . ALA A 1 197 ? 5.535 -7.374 -2.476 1.00 88.62 197 ALA A O 1
ATOM 1557 N N . ILE A 1 198 ? 3.552 -6.567 -1.790 1.00 91.00 198 ILE A N 1
ATOM 1558 C CA . ILE A 1 198 ? 2.764 -7.133 -2.895 1.00 91.00 198 ILE A CA 1
ATOM 1559 C C . ILE A 1 198 ? 3.156 -6.471 -4.223 1.00 91.00 198 ILE A C 1
ATOM 1561 O O . ILE A 1 198 ? 3.412 -7.166 -5.210 1.00 91.00 198 ILE A O 1
ATOM 1565 N N . ILE A 1 199 ? 3.253 -5.138 -4.235 1.00 92.88 199 ILE A N 1
ATOM 1566 C CA . ILE A 1 199 ? 3.654 -4.348 -5.404 1.00 92.88 199 ILE A CA 1
ATOM 1567 C C . ILE A 1 199 ? 5.067 -4.730 -5.856 1.00 92.88 199 ILE A C 1
ATOM 1569 O O . ILE A 1 199 ? 5.264 -5.069 -7.019 1.00 92.88 199 ILE A O 1
ATOM 1573 N N . GLU A 1 200 ? 6.042 -4.755 -4.946 1.00 93.56 200 GLU A N 1
ATOM 1574 C CA . GLU A 1 200 ? 7.429 -5.124 -5.247 1.00 93.56 200 GLU A CA 1
ATOM 1575 C C . GLU A 1 200 ? 7.522 -6.538 -5.828 1.00 93.56 200 GLU A C 1
ATOM 1577 O O . GLU A 1 200 ? 8.243 -6.766 -6.804 1.00 93.56 200 GLU A O 1
ATOM 1582 N N . THR A 1 201 ? 6.752 -7.485 -5.290 1.00 93.19 201 THR A N 1
ATOM 1583 C CA . THR A 1 201 ? 6.681 -8.855 -5.819 1.00 93.19 201 THR A CA 1
ATOM 1584 C C . THR A 1 201 ? 6.138 -8.876 -7.251 1.00 93.19 201 THR A C 1
ATOM 1586 O O . THR A 1 201 ? 6.705 -9.536 -8.128 1.00 93.19 201 THR A O 1
ATOM 1589 N N . ASN A 1 202 ? 5.067 -8.126 -7.520 1.00 93.50 202 ASN A N 1
ATOM 1590 C CA . ASN A 1 202 ? 4.464 -8.039 -8.848 1.00 93.50 202 ASN A CA 1
ATOM 1591 C C . ASN A 1 202 ? 5.387 -7.345 -9.867 1.00 93.50 202 ASN A C 1
ATOM 1593 O O . ASN A 1 202 ? 5.578 -7.855 -10.973 1.00 93.50 202 ASN A O 1
ATOM 1597 N N . VAL A 1 203 ? 6.024 -6.233 -9.489 1.00 95.12 203 VAL A N 1
ATOM 1598 C CA . VAL A 1 203 ? 6.997 -5.516 -10.329 1.00 95.12 203 VAL A CA 1
ATO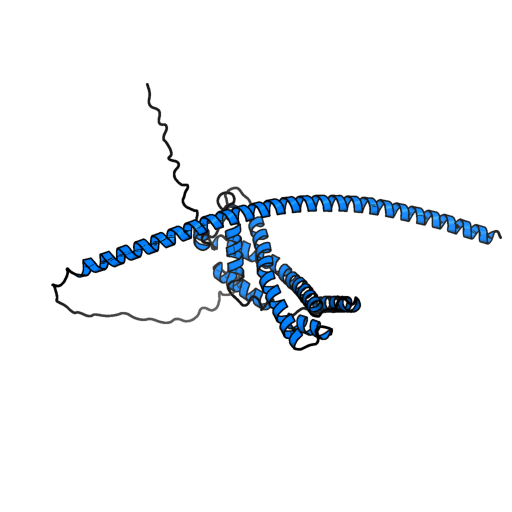M 1599 C C . VAL A 1 203 ? 8.165 -6.427 -10.694 1.00 95.12 203 VAL A C 1
ATOM 1601 O O . VAL A 1 203 ? 8.488 -6.563 -11.875 1.00 95.12 203 VAL A O 1
ATOM 1604 N N . ASN A 1 204 ? 8.767 -7.108 -9.714 1.00 94.75 204 ASN A N 1
ATOM 1605 C CA . ASN A 1 204 ? 9.868 -8.042 -9.963 1.00 94.75 204 ASN A CA 1
ATOM 1606 C C . ASN A 1 204 ? 9.466 -9.159 -10.930 1.00 94.75 204 ASN A C 1
ATOM 1608 O O . ASN A 1 204 ? 10.230 -9.507 -11.839 1.00 94.75 204 ASN A O 1
ATOM 1612 N N . LYS A 1 205 ? 8.248 -9.692 -10.779 1.00 94.56 205 LYS A N 1
ATOM 1613 C CA . LYS A 1 205 ? 7.693 -10.686 -11.699 1.00 94.56 205 LYS A CA 1
ATOM 1614 C C . LYS A 1 205 ? 7.588 -10.131 -13.122 1.00 94.56 205 LYS A C 1
ATOM 1616 O O . LYS A 1 205 ? 8.083 -10.769 -14.051 1.00 94.56 205 LYS A O 1
ATOM 1621 N N . VAL A 1 206 ? 7.009 -8.941 -13.302 1.00 94.25 206 VAL A N 1
ATOM 1622 C CA . VAL A 1 206 ? 6.862 -8.308 -14.624 1.00 94.25 206 VAL A CA 1
ATOM 1623 C C . VAL A 1 206 ? 8.220 -8.042 -15.272 1.00 94.25 206 VAL A C 1
ATOM 1625 O O . VAL A 1 206 ? 8.434 -8.453 -16.412 1.00 94.25 206 VAL A O 1
ATOM 1628 N N . VAL A 1 207 ? 9.157 -7.425 -14.548 1.00 93.25 207 VAL A N 1
ATOM 1629 C CA . VAL A 1 207 ? 10.516 -7.133 -15.041 1.00 93.25 207 VAL A CA 1
ATOM 1630 C C . VAL A 1 207 ? 11.218 -8.419 -15.477 1.00 93.25 207 VAL A C 1
ATOM 1632 O O . VAL A 1 207 ? 11.811 -8.468 -16.555 1.00 93.25 207 VAL A O 1
ATOM 1635 N N . THR A 1 208 ? 11.108 -9.488 -14.685 1.00 92.12 208 THR A N 1
ATOM 1636 C CA . THR A 1 208 ? 11.707 -10.789 -15.011 1.00 92.12 208 THR A CA 1
ATOM 1637 C C . THR A 1 208 ? 11.075 -11.416 -16.254 1.00 92.12 208 THR A C 1
ATOM 1639 O O . THR A 1 208 ? 11.784 -11.933 -17.117 1.00 92.12 208 THR A O 1
ATOM 1642 N N . GLU A 1 209 ? 9.747 -11.377 -16.382 1.00 92.00 209 GLU A N 1
ATOM 1643 C CA . GLU A 1 209 ? 9.038 -11.927 -17.541 1.00 92.00 209 GLU A CA 1
ATOM 1644 C C . GLU A 1 209 ? 9.351 -11.179 -18.839 1.00 92.00 209 GLU A C 1
ATOM 1646 O O . GLU A 1 209 ? 9.540 -11.806 -19.882 1.00 92.00 209 GLU A O 1
ATOM 1651 N N . VAL A 1 210 ? 9.385 -9.846 -18.794 1.00 89.62 210 VAL A N 1
ATOM 1652 C CA . VAL A 1 210 ? 9.687 -9.018 -19.968 1.00 89.62 210 VAL A CA 1
ATOM 1653 C C . VAL A 1 210 ? 11.170 -9.143 -20.331 1.00 89.62 210 VAL A C 1
ATOM 1655 O O . VAL A 1 210 ? 11.503 -9.241 -21.510 1.00 89.62 210 VAL A O 1
ATOM 1658 N N . GLY A 1 211 ? 12.057 -9.243 -19.336 1.00 85.19 211 GLY A N 1
ATOM 1659 C CA . GLY A 1 211 ? 13.507 -9.325 -19.539 1.00 85.19 211 GLY A CA 1
ATOM 1660 C C . GLY A 1 211 ? 13.969 -10.650 -20.142 1.00 85.19 211 GLY A C 1
ATOM 1661 O O . GLY A 1 211 ? 15.062 -10.726 -20.687 1.00 85.19 211 GLY A O 1
ATOM 1662 N N . LYS A 1 212 ? 13.126 -11.690 -20.093 1.00 85.19 212 LYS A N 1
ATOM 1663 C CA . LYS A 1 212 ? 13.332 -12.945 -20.834 1.00 85.19 212 LYS A CA 1
ATOM 1664 C C . LYS A 1 212 ? 13.028 -12.816 -22.331 1.00 85.19 212 LYS A C 1
ATOM 1666 O O . LYS A 1 212 ? 13.523 -13.620 -23.110 1.00 85.19 212 LYS A O 1
ATOM 1671 N N . LYS A 1 213 ? 12.177 -11.862 -22.725 1.00 78.44 213 LYS A N 1
ATOM 1672 C CA . LYS A 1 213 ? 11.673 -11.710 -24.103 1.00 78.44 213 LYS A CA 1
ATOM 1673 C C . LYS A 1 213 ? 12.352 -10.587 -24.882 1.00 78.44 213 LYS A C 1
ATOM 1675 O O . LYS A 1 213 ? 12.379 -10.634 -26.106 1.00 78.44 213 LYS A O 1
ATOM 1680 N N . HIS A 1 214 ? 12.870 -9.579 -24.187 1.00 75.06 214 HIS A N 1
ATOM 1681 C CA . HIS A 1 214 ? 13.442 -8.380 -24.792 1.00 75.06 214 HIS A CA 1
ATOM 1682 C C . HIS A 1 214 ? 14.844 -8.113 -24.252 1.00 75.06 214 HIS A C 1
ATOM 1684 O O . HIS A 1 214 ? 15.134 -8.401 -23.091 1.00 75.06 214 HIS A O 1
ATOM 1690 N N . SER A 1 215 ? 15.698 -7.504 -25.080 1.00 78.25 215 SER A N 1
ATOM 1691 C CA . SER A 1 215 ? 16.975 -6.972 -24.604 1.00 78.25 215 SER A CA 1
ATOM 1692 C C . SER A 1 215 ? 16.719 -5.895 -23.551 1.00 78.25 215 SER A C 1
ATOM 1694 O O . SER A 1 215 ? 16.038 -4.904 -23.814 1.00 78.25 215 SER A O 1
ATOM 1696 N N . ILE A 1 216 ? 17.278 -6.092 -22.358 1.00 76.81 216 ILE A N 1
ATOM 1697 C CA . ILE A 1 216 ? 17.047 -5.250 -21.172 1.00 76.81 216 ILE A CA 1
ATOM 1698 C C . ILE A 1 216 ? 17.618 -3.833 -21.371 1.00 76.81 216 ILE A C 1
ATOM 1700 O O . ILE A 1 216 ? 17.191 -2.896 -20.708 1.00 76.81 216 ILE A O 1
ATOM 1704 N N . LYS A 1 217 ? 18.535 -3.658 -22.332 1.00 71.62 217 LYS A N 1
ATOM 1705 C CA . LYS A 1 217 ? 19.147 -2.370 -22.702 1.00 71.62 217 LYS A CA 1
ATOM 1706 C C . LYS A 1 217 ? 18.367 -1.584 -23.766 1.00 71.62 217 LYS A C 1
ATOM 1708 O O . LYS A 1 217 ? 18.834 -0.546 -24.218 1.00 71.62 217 LYS A O 1
ATOM 1713 N N . ASN A 1 218 ? 17.202 -2.070 -24.191 1.00 74.56 218 ASN A N 1
ATOM 1714 C CA . ASN A 1 218 ? 16.343 -1.377 -25.152 1.00 74.56 218 ASN A CA 1
ATOM 1715 C C . ASN A 1 218 ? 15.226 -0.608 -24.416 1.00 74.56 218 ASN A C 1
ATOM 1717 O O . ASN A 1 218 ? 14.637 -1.128 -23.471 1.00 74.56 218 ASN A O 1
ATOM 1721 N N . GLY A 1 219 ? 14.879 0.601 -24.867 1.00 71.62 219 GLY A N 1
ATOM 1722 C CA . GLY A 1 219 ? 13.722 1.356 -24.368 1.00 71.62 219 GLY A CA 1
ATOM 1723 C C . GLY A 1 219 ? 12.393 0.587 -24.458 1.00 71.62 219 GLY A C 1
ATOM 1724 O O . GLY A 1 219 ? 11.529 0.753 -23.594 1.00 71.62 219 GLY A O 1
ATOM 1725 N N . ASP A 1 220 ? 12.259 -0.335 -25.420 1.00 83.19 220 ASP A N 1
ATOM 1726 C CA . ASP A 1 220 ? 11.085 -1.213 -25.541 1.00 83.19 220 ASP A CA 1
ATOM 1727 C C . ASP A 1 220 ? 10.881 -2.119 -24.319 1.00 83.19 220 ASP A C 1
ATOM 1729 O O . ASP A 1 220 ? 9.749 -2.475 -23.988 1.00 83.19 220 ASP A O 1
ATOM 1733 N N . PHE A 1 221 ? 11.958 -2.480 -23.613 1.00 88.50 221 PHE A N 1
ATOM 1734 C CA . PHE A 1 221 ? 11.877 -3.279 -22.390 1.00 88.50 221 PHE A CA 1
ATOM 1735 C C . PHE A 1 221 ? 11.051 -2.557 -21.321 1.00 88.50 221 PHE A C 1
ATOM 1737 O O . PHE A 1 221 ? 10.077 -3.108 -20.806 1.00 88.50 221 PHE A O 1
ATOM 1744 N N . VAL A 1 222 ? 11.388 -1.297 -21.033 1.00 90.25 222 VAL A N 1
ATOM 1745 C CA . VAL A 1 222 ? 10.667 -0.496 -20.035 1.00 90.25 222 VAL A CA 1
ATOM 1746 C C . VAL A 1 222 ? 9.249 -0.201 -20.498 1.00 90.25 222 VAL A C 1
ATOM 1748 O O . VAL A 1 222 ? 8.326 -0.334 -19.697 1.00 90.25 222 VAL A O 1
ATOM 1751 N N . LYS A 1 223 ? 9.053 0.096 -21.790 1.00 91.56 223 LYS A N 1
ATOM 1752 C CA . LYS A 1 223 ? 7.722 0.299 -22.380 1.00 91.56 223 LYS A CA 1
ATOM 1753 C C . LYS A 1 223 ? 6.803 -0.911 -22.161 1.00 91.56 223 LYS A C 1
ATOM 1755 O O . LYS A 1 223 ? 5.649 -0.765 -21.766 1.00 91.56 223 LYS A O 1
ATOM 1760 N N . ASN A 1 224 ? 7.321 -2.123 -22.344 1.00 92.31 224 ASN A N 1
ATOM 1761 C CA . ASN A 1 224 ? 6.557 -3.347 -22.104 1.00 92.31 224 ASN A CA 1
ATOM 1762 C C . ASN A 1 224 ? 6.274 -3.593 -20.614 1.00 92.31 224 ASN A C 1
ATOM 1764 O O . ASN A 1 224 ? 5.192 -4.077 -20.275 1.00 92.31 224 ASN A O 1
ATOM 1768 N N . CYS A 1 225 ? 7.204 -3.237 -19.722 1.00 93.75 225 CYS A N 1
ATOM 1769 C CA . CYS A 1 225 ? 6.981 -3.303 -18.277 1.00 93.75 225 CYS A CA 1
ATOM 1770 C C . CYS A 1 225 ? 5.872 -2.344 -17.822 1.00 93.75 225 CYS A C 1
ATOM 1772 O O . CYS A 1 225 ? 4.956 -2.777 -17.125 1.00 93.75 225 CYS A O 1
ATOM 1774 N N . VAL A 1 226 ? 5.915 -1.071 -18.241 1.00 93.81 226 VAL A N 1
ATOM 1775 C CA . VAL A 1 226 ? 4.900 -0.079 -17.841 1.00 93.81 226 VAL A CA 1
ATOM 1776 C C . VAL A 1 226 ? 3.513 -0.433 -18.382 1.00 93.81 226 VAL A C 1
ATOM 1778 O O . VAL A 1 226 ? 2.528 -0.320 -17.654 1.00 93.81 226 VAL A O 1
ATOM 1781 N N . ASN A 1 227 ? 3.439 -0.983 -19.601 1.00 91.50 227 ASN A N 1
ATOM 1782 C CA . ASN A 1 227 ? 2.189 -1.474 -20.185 1.00 91.50 227 ASN A CA 1
ATOM 1783 C C . ASN A 1 227 ? 1.603 -2.650 -19.390 1.00 91.50 227 ASN A C 1
ATOM 1785 O O . ASN A 1 227 ? 0.410 -2.666 -19.099 1.00 91.50 227 ASN A O 1
ATOM 1789 N N . LYS A 1 228 ? 2.431 -3.632 -19.006 1.00 92.00 228 LYS A N 1
ATOM 1790 C CA . LYS A 1 228 ? 1.985 -4.781 -18.196 1.00 92.00 228 LYS A CA 1
ATOM 1791 C C . LYS A 1 228 ? 1.524 -4.392 -16.791 1.00 92.00 228 LYS A C 1
ATOM 1793 O O . LYS A 1 228 ? 0.708 -5.105 -16.212 1.00 92.00 228 LYS A O 1
ATOM 1798 N N . LEU A 1 229 ? 2.062 -3.303 -16.249 1.00 91.38 229 LEU A N 1
ATOM 1799 C CA . LEU A 1 229 ? 1.691 -2.754 -14.944 1.00 91.38 229 LEU A CA 1
ATOM 1800 C C . LEU A 1 229 ? 0.564 -1.710 -15.033 1.00 91.38 229 LEU A C 1
ATOM 1802 O O . LEU A 1 229 ? 0.178 -1.155 -14.010 1.00 91.38 229 LEU A O 1
ATOM 1806 N N . TYR A 1 230 ? 0.001 -1.482 -16.226 1.00 89.25 230 TYR A N 1
ATOM 1807 C CA . TYR A 1 230 ? -1.126 -0.574 -16.465 1.00 89.25 230 TYR A CA 1
ATOM 1808 C C . TYR A 1 230 ? -0.879 0.870 -15.994 1.00 89.25 230 TYR A C 1
ATOM 1810 O O . TYR A 1 230 ? -1.795 1.536 -15.503 1.00 89.25 230 TYR A O 1
ATOM 1818 N N . PHE A 1 231 ? 0.351 1.371 -16.139 1.00 89.25 231 PHE A N 1
ATOM 1819 C CA . PHE A 1 231 ? 0.639 2.778 -15.860 1.00 89.25 231 PHE A CA 1
ATOM 1820 C C . PHE A 1 231 ? -0.109 3.700 -16.826 1.00 89.25 231 PHE A C 1
ATOM 1822 O O . PHE A 1 231 ? -0.335 3.368 -17.990 1.00 89.25 231 PHE A O 1
ATOM 1829 N N . ASN A 1 232 ? -0.466 4.893 -16.346 1.00 90.06 232 ASN A N 1
ATOM 1830 C CA . ASN A 1 232 ? -0.947 5.952 -17.228 1.00 90.06 232 ASN A CA 1
ATOM 1831 C C . ASN A 1 232 ? 0.202 6.497 -18.098 1.00 90.06 232 ASN A C 1
ATOM 1833 O O . ASN A 1 232 ? 1.380 6.233 -17.844 1.00 90.06 232 ASN A O 1
ATOM 1837 N N . GLU A 1 233 ? -0.149 7.268 -19.123 1.00 90.44 233 GLU A N 1
ATOM 1838 C CA . GLU A 1 233 ? 0.800 7.822 -20.092 1.00 90.44 233 GLU A CA 1
ATOM 1839 C C . GLU A 1 233 ? 1.868 8.701 -19.428 1.00 90.44 233 GLU A C 1
ATOM 1841 O O . GLU A 1 233 ? 3.059 8.466 -19.611 1.00 90.44 233 GLU A O 1
ATOM 1846 N N . LYS A 1 234 ? 1.455 9.632 -18.562 1.00 91.12 234 LYS A N 1
ATOM 1847 C CA . LYS A 1 234 ? 2.358 10.575 -17.888 1.00 91.12 234 LYS A CA 1
ATOM 1848 C C . LYS A 1 234 ? 3.409 9.875 -17.020 1.00 91.12 234 LYS A C 1
ATOM 1850 O O . LYS A 1 234 ? 4.590 10.217 -17.070 1.00 91.12 234 LYS A O 1
ATOM 1855 N N . ASP A 1 235 ? 2.990 8.904 -16.212 1.00 90.06 235 ASP A N 1
ATOM 1856 C CA . ASP A 1 235 ? 3.903 8.145 -15.357 1.00 90.06 235 ASP A CA 1
ATOM 1857 C C . ASP A 1 235 ? 4.806 7.236 -16.204 1.00 90.06 235 ASP A C 1
ATOM 1859 O O . ASP A 1 235 ? 6.007 7.144 -15.944 1.00 90.06 235 ASP A O 1
ATOM 1863 N N . SER A 1 236 ? 4.264 6.636 -17.269 1.00 92.44 236 SER A N 1
ATOM 1864 C CA . SER A 1 236 ? 5.036 5.830 -18.223 1.00 92.44 236 SER A CA 1
ATOM 1865 C C . SER A 1 236 ? 6.153 6.643 -18.881 1.00 92.44 236 SER A C 1
ATOM 1867 O O . SER A 1 236 ? 7.304 6.206 -18.898 1.00 92.44 236 SER A O 1
ATOM 1869 N N . GLU A 1 237 ? 5.846 7.845 -19.371 1.00 92.81 237 GLU A N 1
ATOM 1870 C CA . GLU A 1 237 ? 6.822 8.759 -19.973 1.00 92.81 237 GLU A CA 1
ATOM 1871 C C . GLU A 1 237 ? 7.921 9.159 -18.986 1.00 92.81 237 GLU A C 1
ATOM 1873 O O . GLU A 1 237 ? 9.103 9.147 -19.336 1.00 92.81 237 GLU A O 1
ATOM 1878 N N . ALA A 1 238 ? 7.564 9.459 -17.734 1.00 93.00 238 ALA A N 1
ATOM 1879 C CA . ALA A 1 238 ? 8.533 9.815 -16.700 1.00 93.00 238 ALA A CA 1
ATOM 1880 C C . ALA A 1 238 ? 9.513 8.665 -16.401 1.00 93.00 238 ALA A C 1
ATOM 1882 O O . ALA A 1 238 ? 10.721 8.891 -16.250 1.00 93.00 238 ALA A O 1
ATOM 1883 N N . ILE A 1 239 ? 9.013 7.427 -16.354 1.00 93.31 239 ILE A N 1
ATOM 1884 C CA . ILE A 1 239 ? 9.824 6.222 -16.132 1.00 93.31 239 ILE A CA 1
ATOM 1885 C C . ILE A 1 239 ? 10.737 5.964 -17.340 1.00 93.31 239 ILE A C 1
ATOM 1887 O O . ILE A 1 239 ? 11.940 5.766 -17.164 1.00 93.31 239 ILE A O 1
ATOM 1891 N N . ILE A 1 240 ? 10.204 6.029 -18.565 1.00 92.25 240 ILE A N 1
ATOM 1892 C CA . ILE A 1 240 ? 10.972 5.827 -19.807 1.00 92.25 240 ILE A CA 1
ATOM 1893 C C . ILE A 1 240 ? 12.049 6.911 -19.970 1.00 92.25 240 ILE A C 1
ATOM 1895 O O . ILE A 1 240 ? 13.195 6.605 -20.307 1.00 92.25 240 ILE A O 1
ATOM 1899 N N . SER A 1 241 ? 11.725 8.172 -19.675 1.00 92.06 241 SER A N 1
ATOM 1900 C CA . SER A 1 241 ? 12.685 9.281 -19.697 1.00 92.06 241 SER A CA 1
ATOM 1901 C C . SER A 1 241 ? 13.805 9.068 -18.676 1.00 92.06 241 SER A C 1
ATOM 1903 O O . SER A 1 241 ? 14.985 9.217 -19.000 1.00 92.06 241 SER A O 1
ATOM 1905 N N . SER A 1 242 ? 13.456 8.646 -17.456 1.00 91.69 242 SER A N 1
ATOM 1906 C CA . SER A 1 242 ? 14.434 8.331 -16.406 1.00 91.69 242 SER A CA 1
ATOM 1907 C C . SER A 1 242 ? 15.356 7.182 -16.813 1.00 91.69 242 SER A C 1
ATOM 1909 O O . SER A 1 242 ? 16.563 7.252 -16.592 1.00 91.69 242 SER A O 1
ATOM 1911 N N . PHE A 1 243 ? 14.808 6.152 -17.457 1.00 91.25 243 PHE A N 1
ATOM 1912 C CA . PHE A 1 243 ? 15.580 5.036 -17.993 1.00 91.25 243 PHE A CA 1
ATOM 1913 C C . PHE A 1 243 ? 16.523 5.456 -19.124 1.00 91.25 243 PHE A C 1
ATOM 1915 O O . PHE A 1 243 ? 17.689 5.078 -19.132 1.00 91.25 243 PHE A O 1
ATOM 1922 N N . THR A 1 244 ? 16.055 6.302 -20.039 1.00 89.12 244 THR A N 1
ATOM 1923 C CA . THR A 1 244 ? 16.879 6.820 -21.140 1.00 89.12 244 THR A CA 1
ATOM 1924 C C . THR A 1 244 ? 18.071 7.615 -20.605 1.00 89.12 244 THR A C 1
ATOM 1926 O O . THR A 1 244 ? 19.197 7.427 -21.059 1.00 89.12 244 THR A O 1
ATOM 1929 N N . LYS A 1 245 ? 17.850 8.450 -19.580 1.00 90.12 245 LYS A N 1
ATOM 1930 C CA . LYS A 1 245 ? 18.927 9.171 -18.882 1.00 90.12 245 LYS A CA 1
ATOM 1931 C C . LYS A 1 245 ? 19.905 8.220 -18.195 1.00 90.12 245 LYS A C 1
ATOM 1933 O O . LYS A 1 245 ? 21.108 8.441 -18.269 1.00 90.12 245 LYS A O 1
ATOM 1938 N N . PHE A 1 246 ? 19.398 7.165 -17.559 1.00 89.00 246 PHE A N 1
ATOM 1939 C CA . PHE A 1 246 ? 20.223 6.145 -16.915 1.00 89.00 246 PHE A CA 1
ATOM 1940 C C . PHE A 1 246 ? 21.156 5.446 -17.918 1.00 89.00 246 PHE A C 1
ATOM 1942 O O . PHE A 1 246 ? 22.344 5.303 -17.638 1.00 89.00 246 PHE A O 1
ATOM 1949 N N . LEU A 1 247 ? 20.651 5.088 -19.105 1.00 86.44 247 LEU A N 1
ATOM 1950 C CA . LEU A 1 247 ? 21.468 4.512 -20.179 1.00 86.44 247 LEU A CA 1
ATOM 1951 C C . LEU A 1 247 ? 22.491 5.514 -20.735 1.00 86.44 247 LEU A C 1
ATOM 1953 O O . LEU A 1 247 ? 23.654 5.167 -20.905 1.00 86.44 247 LEU A O 1
ATOM 1957 N N . ALA A 1 248 ? 22.088 6.768 -20.969 1.00 85.44 248 ALA A N 1
ATOM 1958 C CA . ALA A 1 248 ? 22.975 7.808 -21.504 1.00 85.44 248 ALA A CA 1
ATOM 1959 C C . ALA A 1 248 ? 24.174 8.124 -20.588 1.00 85.44 248 ALA A C 1
ATOM 1961 O O . ALA A 1 248 ? 25.195 8.620 -21.055 1.00 85.44 248 ALA A O 1
ATOM 1962 N N . GLN A 1 249 ? 24.061 7.829 -19.291 1.00 86.88 249 GLN A N 1
ATOM 1963 C CA . GLN A 1 249 ? 25.131 7.991 -18.304 1.00 86.88 249 GLN A CA 1
ATOM 1964 C C . GLN A 1 249 ? 26.109 6.803 -18.250 1.00 86.88 249 GLN A C 1
ATOM 1966 O O . GLN A 1 249 ? 27.026 6.821 -17.435 1.00 86.88 249 GLN A O 1
ATOM 1971 N N . GLY A 1 250 ? 25.927 5.764 -19.075 1.00 78.56 250 GLY A N 1
ATOM 1972 C CA . GLY A 1 250 ? 26.777 4.566 -19.059 1.00 78.56 250 GLY A CA 1
ATOM 1973 C C . GLY A 1 250 ? 26.575 3.678 -17.825 1.00 78.56 250 GLY A C 1
ATOM 1974 O O . GLY A 1 250 ? 27.422 2.842 -17.510 1.00 78.56 250 GLY A O 1
ATOM 1975 N N . ASN A 1 251 ? 25.451 3.833 -17.114 1.00 76.81 251 ASN A N 1
ATOM 1976 C CA . ASN A 1 251 ? 25.128 3.042 -15.920 1.00 76.81 251 ASN A CA 1
ATOM 1977 C C . ASN A 1 251 ? 24.599 1.628 -16.253 1.00 76.81 251 ASN A C 1
ATOM 1979 O O . ASN A 1 251 ? 24.085 0.922 -15.385 1.00 76.81 251 ASN A O 1
ATOM 1983 N N . ASP A 1 252 ? 24.720 1.192 -17.506 1.00 71.56 252 ASP A N 1
ATOM 1984 C CA . ASP A 1 252 ? 24.244 -0.089 -18.030 1.00 71.56 252 ASP A CA 1
ATOM 1985 C C . ASP A 1 252 ? 25.349 -1.158 -18.109 1.00 71.56 252 ASP A C 1
ATOM 1987 O O . ASP A 1 252 ? 25.202 -2.172 -18.797 1.00 71.56 252 ASP A O 1
ATOM 1991 N N . SER A 1 253 ? 26.455 -0.952 -17.390 1.00 71.00 253 SER A N 1
ATOM 1992 C CA . SER A 1 253 ? 27.623 -1.843 -17.377 1.00 71.00 253 SER A CA 1
ATOM 1993 C C . SER A 1 253 ? 27.286 -3.299 -17.025 1.00 71.00 253 SER A C 1
ATOM 1995 O O . SER A 1 253 ? 27.934 -4.213 -17.530 1.00 71.00 253 SER A O 1
ATOM 1997 N N . ASN A 1 254 ? 26.234 -3.533 -16.231 1.00 79.50 254 ASN A N 1
ATOM 1998 C CA . ASN A 1 254 ? 25.699 -4.860 -15.926 1.00 79.50 254 ASN A CA 1
ATOM 1999 C C . ASN A 1 254 ? 24.163 -4.886 -16.044 1.00 79.50 254 ASN A C 1
ATOM 2001 O O . ASN A 1 254 ? 23.469 -4.005 -15.535 1.00 79.50 254 ASN A O 1
ATOM 2005 N N . ASN A 1 255 ? 23.627 -5.952 -16.647 1.00 81.44 255 ASN A N 1
ATOM 2006 C CA . ASN A 1 255 ? 22.194 -6.234 -16.744 1.00 81.44 255 ASN A CA 1
ATOM 2007 C C . ASN A 1 255 ? 21.482 -6.236 -15.382 1.00 81.44 255 ASN A C 1
ATOM 2009 O O . ASN A 1 255 ? 20.321 -5.832 -15.310 1.00 81.44 255 ASN A O 1
ATOM 2013 N N . ASP A 1 256 ? 22.146 -6.656 -14.304 1.00 83.69 256 ASP A N 1
ATOM 2014 C CA . ASP A 1 256 ? 21.537 -6.643 -12.968 1.00 83.69 256 ASP A CA 1
ATOM 2015 C C . ASP A 1 256 ? 21.351 -5.221 -12.428 1.00 83.69 256 ASP A C 1
ATOM 2017 O O . ASP A 1 256 ? 20.319 -4.926 -11.822 1.00 83.69 256 ASP A O 1
ATOM 2021 N N . SER A 1 257 ? 22.279 -4.307 -12.728 1.00 84.06 257 SER A N 1
ATOM 2022 C CA . SER A 1 257 ? 22.139 -2.881 -12.406 1.00 84.06 257 SER A CA 1
ATOM 2023 C C . SER A 1 257 ? 20.950 -2.265 -13.142 1.00 84.06 257 SER A C 1
ATOM 2025 O O . SER A 1 257 ? 20.153 -1.545 -12.540 1.00 84.06 257 SER A O 1
ATOM 2027 N N . VAL A 1 258 ? 20.778 -2.615 -14.422 1.00 86.31 258 VAL A N 1
ATOM 2028 C CA . VAL A 1 258 ? 19.645 -2.159 -15.241 1.00 86.31 258 VAL A CA 1
ATOM 2029 C C . VAL A 1 258 ? 18.320 -2.675 -14.670 1.00 86.31 258 VAL A C 1
ATOM 2031 O O . VAL A 1 258 ? 17.390 -1.895 -14.466 1.00 86.31 258 VAL A O 1
ATOM 2034 N N . LYS A 1 259 ? 18.229 -3.971 -14.336 1.00 88.75 259 LYS A N 1
ATOM 2035 C CA . LYS A 1 259 ? 17.027 -4.551 -13.710 1.00 88.75 259 LYS A CA 1
ATOM 2036 C C . LYS A 1 259 ? 16.706 -3.886 -12.378 1.00 88.75 259 LYS A C 1
ATOM 2038 O O . LYS A 1 259 ? 15.556 -3.521 -12.157 1.00 88.75 259 LYS A O 1
ATOM 2043 N N . LYS A 1 260 ? 17.705 -3.708 -11.508 1.00 90.81 260 LYS A N 1
ATOM 2044 C CA . LYS A 1 260 ? 17.526 -3.092 -10.188 1.00 90.81 260 LYS A CA 1
ATOM 2045 C C . LYS A 1 260 ? 16.994 -1.665 -10.309 1.00 90.81 260 LYS A C 1
ATOM 2047 O O . LYS A 1 260 ? 16.046 -1.317 -9.612 1.00 90.81 260 LYS A O 1
ATOM 2052 N N . PHE A 1 261 ? 17.546 -0.877 -11.232 1.00 91.06 261 PHE A N 1
ATOM 2053 C CA . PHE A 1 261 ? 17.059 0.472 -11.516 1.00 91.06 261 PHE A CA 1
ATOM 2054 C C . PHE A 1 261 ? 15.599 0.465 -11.990 1.00 91.06 261 PHE A C 1
ATOM 2056 O O . PHE A 1 261 ? 14.771 1.221 -11.483 1.00 91.06 261 PHE A O 1
ATOM 2063 N N . VAL A 1 262 ? 15.267 -0.412 -12.941 1.00 91.81 262 VAL A N 1
ATOM 2064 C CA . VAL A 1 262 ? 13.917 -0.501 -13.512 1.00 91.81 262 VAL A CA 1
ATOM 2065 C C . VAL A 1 262 ? 12.905 -0.944 -12.454 1.00 91.81 262 VAL A C 1
ATOM 2067 O O . VAL A 1 262 ? 11.867 -0.303 -12.315 1.00 91.81 262 VAL A O 1
ATOM 2070 N N . VAL A 1 263 ? 13.219 -1.975 -11.659 1.00 94.38 263 VAL A N 1
ATOM 2071 C CA . VAL A 1 263 ? 12.385 -2.416 -10.526 1.00 94.38 263 VAL A CA 1
ATOM 2072 C C . VAL A 1 263 ? 12.162 -1.267 -9.555 1.00 94.38 263 VAL A C 1
ATOM 2074 O O . VAL A 1 263 ? 11.021 -0.985 -9.209 1.00 94.38 263 VAL A O 1
ATOM 2077 N N . GLN A 1 264 ? 13.225 -0.567 -9.159 1.00 94.69 264 GLN A N 1
ATOM 2078 C CA . GLN A 1 264 ? 13.116 0.555 -8.236 1.00 94.69 264 GLN A CA 1
ATOM 2079 C C . GLN A 1 264 ? 12.162 1.633 -8.770 1.00 94.69 264 GLN A C 1
ATOM 2081 O O . GLN A 1 264 ? 11.245 2.041 -8.060 1.00 94.69 264 GLN A O 1
ATOM 2086 N N . LYS A 1 265 ? 12.333 2.070 -10.023 1.00 94.50 265 LYS A N 1
ATOM 2087 C CA . LYS A 1 265 ? 11.513 3.145 -10.604 1.00 94.50 265 LYS A CA 1
ATOM 2088 C C . LYS A 1 265 ? 10.054 2.746 -10.799 1.00 94.50 265 LYS A C 1
ATOM 2090 O O . LYS A 1 265 ? 9.167 3.550 -10.518 1.00 94.50 265 LYS A O 1
ATOM 2095 N N . LEU A 1 266 ? 9.803 1.513 -11.238 1.00 95.12 266 LEU A N 1
ATOM 2096 C CA . LEU A 1 266 ? 8.447 0.981 -11.377 1.00 95.12 266 LEU A CA 1
ATOM 2097 C C . LEU A 1 266 ? 7.762 0.864 -10.009 1.00 95.12 266 LEU A C 1
ATOM 2099 O O . LEU A 1 266 ? 6.639 1.333 -9.852 1.00 95.12 266 LEU A O 1
ATOM 2103 N N . THR A 1 267 ? 8.451 0.318 -9.005 1.00 94.31 267 THR A N 1
ATOM 2104 C CA . THR A 1 267 ? 7.934 0.211 -7.634 1.00 94.31 267 THR A CA 1
ATOM 2105 C C . THR A 1 267 ? 7.622 1.584 -7.041 1.00 94.31 267 THR A C 1
ATOM 2107 O O . THR A 1 267 ? 6.533 1.779 -6.506 1.00 94.31 267 THR A O 1
ATOM 2110 N N . GLU A 1 268 ? 8.540 2.552 -7.146 1.00 93.06 268 GLU A N 1
ATOM 2111 C CA . GLU A 1 268 ? 8.335 3.923 -6.652 1.00 93.06 268 GLU A CA 1
ATOM 2112 C C . GLU A 1 268 ? 7.068 4.549 -7.250 1.00 93.06 268 GLU A C 1
ATOM 2114 O O . GLU A 1 268 ? 6.234 5.093 -6.522 1.00 93.06 268 GLU A O 1
ATOM 2119 N N . ALA A 1 269 ? 6.892 4.426 -8.567 1.00 92.12 269 ALA A N 1
ATOM 2120 C CA . ALA A 1 269 ? 5.727 4.961 -9.256 1.00 92.12 269 ALA A CA 1
ATOM 2121 C C . ALA A 1 269 ? 4.433 4.235 -8.848 1.00 92.12 269 ALA A C 1
ATOM 2123 O O . ALA A 1 269 ? 3.427 4.881 -8.557 1.00 92.12 269 ALA A O 1
ATOM 2124 N N . GLN A 1 270 ? 4.456 2.905 -8.750 1.00 91.88 270 GLN A N 1
ATOM 2125 C CA . GLN A 1 270 ? 3.264 2.128 -8.413 1.00 91.88 270 GLN A CA 1
ATOM 2126 C C . GLN A 1 270 ? 2.817 2.345 -6.958 1.00 91.88 270 GLN A C 1
ATOM 2128 O O . GLN A 1 270 ? 1.622 2.486 -6.690 1.00 91.88 270 GLN A O 1
ATOM 2133 N N . ILE A 1 271 ? 3.767 2.457 -6.022 1.00 91.06 271 ILE A N 1
ATOM 2134 C CA . ILE A 1 271 ? 3.491 2.799 -4.618 1.00 91.06 271 ILE A CA 1
ATOM 2135 C C . ILE A 1 271 ? 2.918 4.204 -4.501 1.00 91.06 271 ILE A C 1
ATOM 2137 O O . ILE A 1 271 ? 2.014 4.419 -3.692 1.00 91.06 271 ILE A O 1
ATOM 2141 N N . LYS A 1 272 ? 3.403 5.159 -5.300 1.00 90.50 272 LYS A N 1
ATOM 2142 C CA . LYS A 1 272 ? 2.840 6.511 -5.331 1.00 90.50 272 LYS A CA 1
ATOM 2143 C C . LYS A 1 272 ? 1.365 6.470 -5.739 1.00 90.50 272 LYS A C 1
ATOM 2145 O O . LYS A 1 272 ? 0.525 6.964 -4.992 1.00 90.50 272 LYS A O 1
ATOM 2150 N N . CYS A 1 273 ? 1.038 5.787 -6.840 1.00 87.62 273 CYS A N 1
ATOM 2151 C CA . CYS A 1 273 ? -0.351 5.612 -7.276 1.00 87.62 273 CYS A CA 1
ATOM 2152 C C . CYS A 1 273 ? -1.219 4.909 -6.218 1.00 87.62 273 CYS A C 1
ATOM 2154 O O . CYS A 1 273 ? -2.398 5.226 -6.058 1.00 87.62 273 CYS A O 1
ATOM 2156 N N . PHE A 1 274 ? -0.657 3.931 -5.504 1.00 90.31 274 PHE A N 1
ATOM 2157 C CA . PHE A 1 274 ? -1.353 3.227 -4.431 1.00 90.31 274 PHE A CA 1
ATOM 2158 C C . PHE A 1 274 ? -1.591 4.119 -3.205 1.00 90.31 274 PHE A C 1
ATOM 2160 O O . PHE A 1 274 ? -2.704 4.143 -2.679 1.00 90.31 274 PHE A O 1
ATOM 2167 N N . SER A 1 275 ? -0.593 4.904 -2.795 1.00 87.94 275 SER A N 1
ATOM 2168 C CA . SER A 1 275 ? -0.656 5.788 -1.622 1.00 87.94 275 SER A CA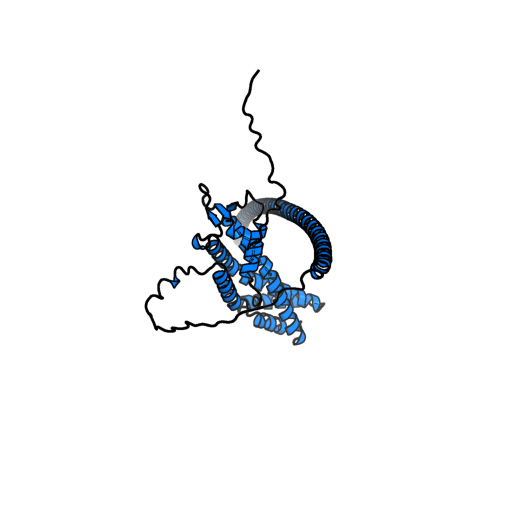 1
ATOM 2169 C C . SER A 1 275 ? -1.774 6.826 -1.735 1.00 87.94 275 SER A C 1
ATOM 2171 O O . SER A 1 275 ? -2.474 7.079 -0.754 1.00 87.94 275 SER A O 1
ATOM 2173 N N . ASP A 1 276 ? -2.035 7.341 -2.939 1.00 84.25 276 ASP A N 1
ATOM 2174 C CA . ASP A 1 276 ? -3.155 8.260 -3.178 1.00 84.25 276 ASP A CA 1
ATOM 2175 C C . ASP A 1 276 ? -4.514 7.611 -2.849 1.00 84.25 276 ASP A C 1
ATOM 2177 O O . ASP A 1 276 ? -5.433 8.265 -2.346 1.00 84.25 276 ASP A O 1
ATOM 2181 N N . LYS A 1 277 ? -4.644 6.293 -3.065 1.00 86.62 277 LYS A N 1
ATOM 2182 C CA . LYS A 1 277 ? -5.854 5.528 -2.715 1.00 86.62 277 LYS A CA 1
ATOM 2183 C C . LYS A 1 277 ? -5.902 5.137 -1.242 1.00 86.62 277 LYS A C 1
ATOM 2185 O O . LYS A 1 277 ? -6.998 5.013 -0.686 1.00 86.62 277 LYS A O 1
ATOM 2190 N N . VAL A 1 278 ? -4.743 4.967 -0.601 1.00 90.19 278 VAL A N 1
ATOM 2191 C CA . VAL A 1 278 ? -4.640 4.599 0.820 1.00 90.19 278 VAL A CA 1
ATOM 2192 C C . VAL A 1 278 ? -5.354 5.613 1.707 1.00 90.19 278 VAL A C 1
ATOM 2194 O O . VAL A 1 278 ? -6.068 5.207 2.617 1.00 90.19 278 VAL A O 1
ATOM 2197 N N . GLN A 1 279 ? -5.242 6.914 1.429 1.00 87.44 279 GLN A N 1
ATOM 2198 C CA . GLN A 1 279 ? -5.888 7.952 2.241 1.00 87.44 279 GLN A CA 1
ATOM 2199 C C . GLN A 1 279 ? -7.408 7.738 2.374 1.00 87.44 279 GLN A C 1
ATOM 2201 O O . GLN A 1 279 ? -7.959 7.813 3.478 1.00 87.44 279 GLN A O 1
ATOM 2206 N N . GLN A 1 280 ? -8.085 7.459 1.256 1.00 90.81 280 GLN A N 1
ATOM 2207 C CA . GLN A 1 280 ? -9.533 7.233 1.224 1.00 90.81 280 GLN A CA 1
ATOM 2208 C C . GLN A 1 280 ? -9.897 5.870 1.820 1.00 90.81 280 GLN A C 1
ATOM 2210 O O . GLN A 1 280 ? -10.850 5.769 2.594 1.00 90.81 280 GLN A O 1
ATOM 2215 N N . LEU A 1 281 ? -9.114 4.835 1.506 1.00 93.00 281 LEU A N 1
ATOM 2216 C CA . LEU A 1 281 ? -9.324 3.483 2.017 1.00 93.00 281 LEU A CA 1
ATOM 2217 C C . LEU A 1 281 ? -9.181 3.419 3.544 1.00 93.00 281 LEU A C 1
ATOM 2219 O O . LEU A 1 281 ? -10.067 2.897 4.215 1.00 93.00 281 LEU A O 1
ATOM 2223 N N . ALA A 1 282 ? -8.115 4.004 4.095 1.00 94.50 282 ALA A N 1
ATOM 2224 C CA . ALA A 1 282 ? -7.851 4.053 5.531 1.00 94.50 282 ALA A CA 1
ATOM 2225 C C . ALA A 1 282 ? -8.977 4.769 6.284 1.00 94.50 282 ALA A C 1
ATOM 2227 O O . ALA A 1 282 ? -9.493 4.245 7.268 1.00 94.50 282 ALA A O 1
ATOM 2228 N N . SER A 1 283 ? -9.402 5.935 5.782 1.00 93.38 283 SER A N 1
ATOM 2229 C CA . SER A 1 283 ? -10.519 6.690 6.363 1.00 93.38 283 SER A CA 1
ATOM 2230 C C . SER A 1 283 ? -11.805 5.862 6.356 1.00 93.38 283 SER A C 1
ATOM 2232 O O . SER A 1 283 ? -12.467 5.737 7.379 1.00 93.38 283 SER A O 1
ATOM 2234 N N . SER A 1 284 ? -12.114 5.212 5.231 1.00 94.69 284 SER A N 1
ATOM 2235 C CA . SER A 1 284 ? -13.327 4.405 5.092 1.00 94.69 284 SER A CA 1
ATOM 2236 C C . SER A 1 284 ? -13.328 3.168 6.003 1.00 94.69 284 SER A C 1
ATOM 2238 O O . SER A 1 284 ? -14.359 2.855 6.596 1.00 94.69 284 SER A O 1
ATOM 2240 N N . ILE A 1 285 ? -12.184 2.487 6.155 1.00 94.88 285 ILE A N 1
ATOM 2241 C CA . ILE A 1 285 ? -12.022 1.361 7.091 1.00 94.88 285 ILE A CA 1
ATOM 2242 C C . ILE A 1 285 ? -12.183 1.832 8.534 1.00 94.88 285 ILE A C 1
ATOM 2244 O O . ILE A 1 285 ? -12.944 1.222 9.281 1.00 94.88 285 ILE A O 1
ATOM 2248 N N . ARG A 1 286 ? -11.513 2.926 8.915 1.00 95.44 286 ARG A N 1
ATOM 2249 C CA . ARG A 1 286 ? -11.626 3.524 10.250 1.00 95.44 286 ARG A CA 1
ATOM 2250 C C . ARG A 1 286 ? -13.077 3.846 10.582 1.00 95.44 286 ARG A C 1
ATOM 2252 O O . ARG A 1 286 ? -13.569 3.420 11.619 1.00 95.44 286 ARG A O 1
ATOM 2259 N N . ASP A 1 287 ? -13.755 4.575 9.703 1.00 93.25 287 ASP A N 1
ATOM 2260 C CA . ASP A 1 287 ? -15.120 5.038 9.947 1.00 93.25 287 ASP A CA 1
ATOM 2261 C C . ASP A 1 287 ? -16.080 3.856 10.083 1.00 93.25 287 ASP A C 1
ATOM 2263 O O . ASP A 1 287 ? -16.928 3.851 10.973 1.00 93.25 287 ASP A O 1
ATOM 2267 N N . LYS A 1 288 ? -15.908 2.812 9.259 1.00 93.62 288 LYS A N 1
ATOM 2268 C CA . LYS A 1 288 ? -16.708 1.593 9.390 1.00 93.62 288 LYS A CA 1
ATOM 2269 C C . LYS A 1 288 ? -16.390 0.843 10.680 1.00 93.62 288 LYS A C 1
ATOM 2271 O O . LYS A 1 288 ? -17.317 0.405 11.345 1.00 93.62 288 LYS A O 1
ATOM 2276 N N . PHE A 1 289 ? -15.119 0.710 11.052 1.00 93.56 289 PHE A N 1
ATOM 2277 C CA . PHE A 1 289 ? -14.697 0.019 12.273 1.00 93.56 289 PHE A CA 1
ATOM 2278 C C . PHE A 1 289 ? -15.206 0.706 13.550 1.00 93.56 289 PHE A C 1
ATOM 2280 O O . PHE A 1 289 ? -15.673 0.031 14.464 1.00 93.56 289 PHE A O 1
ATOM 2287 N N . LEU A 1 290 ? -15.153 2.040 13.594 1.00 92.88 290 LEU A N 1
ATOM 2288 C CA . LEU A 1 290 ? -15.616 2.852 14.725 1.00 92.88 290 LEU A CA 1
ATOM 2289 C C . LEU A 1 290 ? -17.137 3.041 14.761 1.00 92.88 290 LEU A C 1
ATOM 2291 O O . LEU A 1 290 ? -17.664 3.574 15.737 1.00 92.88 290 LEU A O 1
ATOM 2295 N N . SER A 1 291 ? -17.842 2.638 13.704 1.00 90.50 291 SER A N 1
ATOM 2296 C CA . SER A 1 291 ? -19.279 2.842 13.609 1.00 90.50 291 SER A CA 1
ATOM 2297 C C . SER A 1 291 ? -20.018 2.047 14.701 1.00 90.50 291 SER A C 1
ATOM 2299 O O . SER A 1 291 ? -19.744 0.854 14.887 1.00 90.50 291 SER A O 1
ATOM 2301 N N . PRO A 1 292 ? -20.983 2.667 15.413 1.00 86.12 292 PRO A N 1
ATOM 2302 C CA . PRO A 1 292 ? -21.701 2.015 16.510 1.00 86.12 292 PRO A CA 1
ATOM 2303 C C . PRO A 1 292 ? -22.397 0.707 16.109 1.00 86.12 292 PRO A C 1
ATOM 2305 O O . PRO A 1 292 ? -22.494 -0.213 16.916 1.00 86.12 292 PRO A O 1
ATOM 2308 N N . ASP A 1 293 ? -22.841 0.602 14.852 1.00 85.56 293 ASP A N 1
ATOM 2309 C CA . ASP A 1 293 ? -23.488 -0.593 14.290 1.00 85.56 293 ASP A CA 1
ATOM 2310 C C . ASP A 1 293 ? -22.573 -1.834 14.277 1.00 85.56 293 ASP A C 1
ATOM 2312 O O . ASP A 1 293 ? -23.065 -2.961 14.327 1.00 85.56 293 ASP A O 1
ATOM 2316 N N . GLN A 1 294 ? -21.247 -1.656 14.254 1.00 87.88 294 GLN A N 1
ATOM 2317 C CA . GLN A 1 294 ? -20.301 -2.772 14.277 1.00 87.88 294 GLN A CA 1
ATOM 2318 C C . GLN A 1 294 ? -20.070 -3.326 15.683 1.00 87.88 294 GLN A C 1
ATOM 2320 O O . GLN A 1 294 ? -19.700 -4.497 15.829 1.00 87.88 294 GLN A O 1
ATOM 2325 N N . GLY A 1 295 ? -20.269 -2.507 16.721 1.00 88.44 295 GLY A N 1
ATOM 2326 C CA . GLY A 1 295 ? -20.020 -2.883 18.113 1.00 88.44 295 GLY A CA 1
ATOM 2327 C C . GLY A 1 295 ? -18.562 -3.259 18.409 1.00 88.44 295 GLY A C 1
ATOM 2328 O O . GLY A 1 295 ? -18.312 -4.005 19.355 1.00 88.44 295 GLY A O 1
ATOM 2329 N N . MET A 1 296 ? -17.601 -2.801 17.595 1.00 90.50 296 MET A N 1
ATOM 2330 C CA . MET A 1 296 ? -16.165 -3.055 17.810 1.00 90.50 296 MET A CA 1
ATOM 2331 C C . MET A 1 296 ? -15.541 -2.076 18.804 1.00 90.50 296 MET A C 1
ATOM 2333 O O . MET A 1 296 ? -14.583 -2.417 19.501 1.00 90.50 296 MET A O 1
ATOM 2337 N N . CYS A 1 297 ? -16.080 -0.860 18.881 1.00 91.25 297 CYS A N 1
ATOM 2338 C CA . CYS A 1 297 ? -15.580 0.194 19.750 1.00 91.25 297 CYS A CA 1
ATOM 2339 C C . CYS A 1 297 ? -16.719 0.935 20.442 1.00 91.25 297 CYS A C 1
ATOM 2341 O O . CYS A 1 297 ? -17.786 1.121 19.863 1.00 91.25 297 CYS A O 1
ATOM 2343 N N . ASN A 1 298 ? -16.442 1.416 21.651 1.00 90.00 298 ASN A N 1
ATOM 2344 C CA . ASN A 1 298 ? -17.280 2.371 22.363 1.00 90.00 298 ASN A CA 1
ATOM 2345 C C . ASN A 1 298 ? -16.545 3.709 22.443 1.00 90.00 298 ASN A C 1
ATOM 2347 O O . ASN A 1 298 ? -15.354 3.735 22.757 1.00 90.00 298 ASN A O 1
ATOM 2351 N N . GLN A 1 299 ? -17.241 4.813 22.185 1.00 88.00 299 GLN A N 1
ATOM 2352 C CA . GLN A 1 299 ? -16.693 6.146 22.430 1.00 88.00 299 GLN A CA 1
ATOM 2353 C C . GLN A 1 299 ? -16.628 6.402 23.944 1.00 88.00 299 GLN A C 1
ATOM 2355 O O . GLN A 1 299 ? -17.578 6.085 24.664 1.00 88.00 299 GLN A O 1
ATOM 2360 N N . THR A 1 300 ? -15.515 6.936 24.452 1.00 80.62 300 THR A N 1
ATOM 2361 C CA . THR A 1 300 ? -15.363 7.204 25.891 1.00 80.62 300 THR A CA 1
ATOM 2362 C C . THR A 1 300 ? -16.142 8.462 26.298 1.00 80.62 300 THR A C 1
ATOM 2364 O O . THR A 1 300 ? -16.164 9.464 25.583 1.00 80.62 300 THR A O 1
ATOM 2367 N N . GLN A 1 301 ? -16.797 8.435 27.465 1.00 65.50 301 GLN A N 1
ATOM 2368 C CA . GLN A 1 301 ? -17.448 9.628 28.016 1.00 65.50 301 GLN A CA 1
ATOM 2369 C C . GLN A 1 301 ? -16.379 10.662 28.405 1.00 65.50 301 GLN A C 1
ATOM 2371 O O . GLN A 1 301 ? -15.552 10.399 29.274 1.00 65.50 301 GLN A O 1
ATOM 2376 N N . GLY A 1 302 ? -16.396 11.826 27.749 1.00 63.09 302 GLY A N 1
ATOM 2377 C CA . GLY A 1 302 ? -15.529 12.972 28.060 1.00 63.09 302 GLY A CA 1
ATOM 2378 C C . GLY A 1 302 ? -14.409 13.258 27.052 1.00 63.09 302 GLY A C 1
ATOM 2379 O O . GLY A 1 302 ? -13.850 14.350 27.085 1.00 63.09 302 GLY A O 1
ATOM 2380 N N . GLY A 1 303 ? -14.112 12.337 26.125 1.00 62.59 303 GLY A N 1
ATOM 23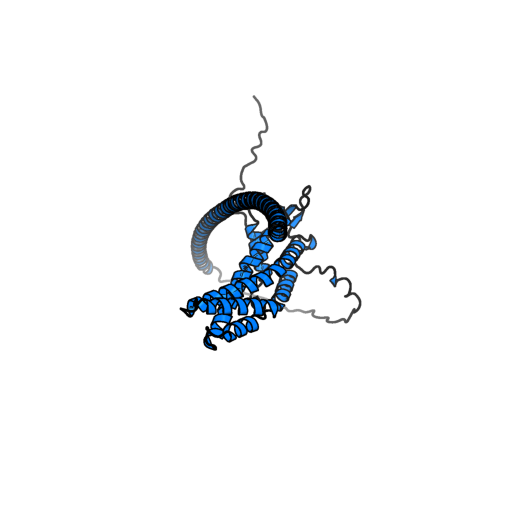81 C CA . GLY A 1 303 ? -13.078 12.516 25.100 1.00 62.59 303 GLY A CA 1
ATOM 2382 C C . GLY A 1 303 ? -13.664 12.680 23.697 1.00 62.59 303 GLY A C 1
ATOM 2383 O O . GLY A 1 303 ? -14.152 11.719 23.099 1.00 62.59 303 GLY A O 1
ATOM 2384 N N . VAL A 1 304 ? -13.579 13.884 23.121 1.00 71.81 304 VAL A N 1
ATOM 2385 C CA . VAL A 1 304 ? -13.822 14.060 21.680 1.00 71.81 304 VAL A CA 1
ATOM 2386 C C . VAL A 1 304 ? -12.765 13.229 20.938 1.00 71.81 304 VAL A C 1
ATOM 2388 O O . VAL A 1 304 ? -11.572 13.457 21.110 1.00 71.81 304 VAL A O 1
ATOM 2391 N N . ASN A 1 305 ? -13.199 12.255 20.132 1.00 83.75 305 ASN A N 1
ATOM 2392 C CA . ASN A 1 305 ? -12.363 11.334 19.340 1.00 83.75 305 ASN A CA 1
ATOM 2393 C C . ASN A 1 305 ? -11.627 10.207 20.085 1.00 83.75 305 ASN A C 1
ATOM 2395 O O . ASN A 1 305 ? -10.739 9.588 19.490 1.00 83.75 305 ASN A O 1
ATOM 2399 N N . GLU A 1 306 ? -12.000 9.890 21.324 1.00 89.81 306 GLU A N 1
ATOM 2400 C CA . GLU A 1 306 ? -11.451 8.738 22.047 1.00 89.81 306 GLU A CA 1
ATOM 2401 C C . GLU A 1 306 ? -12.389 7.528 22.029 1.00 89.81 306 GLU A C 1
ATOM 2403 O O . GLU A 1 306 ? -13.599 7.633 22.235 1.00 89.81 306 GLU A O 1
ATOM 2408 N N . TYR A 1 307 ? -11.802 6.360 21.779 1.00 91.00 307 TYR A N 1
ATOM 2409 C CA . TYR A 1 307 ? -12.495 5.091 21.606 1.00 91.00 307 TYR A CA 1
ATOM 2410 C C . TYR A 1 307 ? -11.829 4.002 22.437 1.00 91.00 307 TYR A C 1
ATOM 2412 O O . TYR A 1 307 ? -10.626 4.038 22.689 1.00 91.00 307 TYR A O 1
ATOM 2420 N N . GLN A 1 308 ? -12.618 3.011 22.835 1.00 90.69 308 GLN A N 1
ATOM 2421 C CA . GLN A 1 308 ? -12.156 1.819 23.530 1.00 90.69 308 GLN A CA 1
ATOM 2422 C C . GLN A 1 308 ? -12.646 0.562 22.814 1.00 90.69 308 GLN A C 1
ATOM 2424 O O . GLN A 1 308 ? -13.815 0.489 22.432 1.00 90.69 308 GLN A O 1
ATOM 2429 N N . LEU A 1 309 ? -11.774 -0.439 22.663 1.00 90.88 309 LEU A N 1
ATOM 2430 C CA . LEU A 1 309 ? -12.156 -1.736 22.095 1.00 90.88 309 LEU A CA 1
ATOM 2431 C C . LEU A 1 309 ? -13.150 -2.478 23.000 1.00 90.88 309 LEU A C 1
ATOM 2433 O O . LEU A 1 309 ? -12.936 -2.606 24.210 1.00 90.88 309 LEU A O 1
ATOM 2437 N N . THR A 1 310 ? -14.208 -3.024 22.400 1.00 90.75 310 THR A N 1
ATOM 2438 C CA . THR A 1 310 ? -15.183 -3.881 23.090 1.00 90.75 310 THR A CA 1
ATOM 2439 C C . THR A 1 310 ? -14.642 -5.296 23.289 1.00 90.75 310 THR A C 1
ATOM 2441 O O . THR A 1 310 ? -13.698 -5.724 22.623 1.00 90.75 310 THR A O 1
ATOM 2444 N N . ASP A 1 311 ? -15.274 -6.081 24.164 1.00 88.44 311 ASP A N 1
ATOM 2445 C CA . ASP A 1 311 ? -14.907 -7.494 24.340 1.00 88.44 311 ASP A CA 1
ATOM 2446 C C . ASP A 1 311 ? -15.161 -8.332 23.083 1.00 88.44 311 ASP A C 1
ATOM 2448 O O . ASP A 1 311 ? -14.471 -9.326 22.857 1.00 88.44 311 ASP A O 1
ATOM 2452 N N . LYS A 1 312 ? -16.103 -7.904 22.231 1.00 89.38 312 LYS A N 1
ATOM 2453 C CA . LYS A 1 312 ? -16.302 -8.479 20.898 1.00 89.38 312 LYS A CA 1
ATOM 2454 C C . LYS A 1 312 ? -15.032 -8.328 20.061 1.00 89.38 312 LYS A C 1
ATOM 2456 O O . LYS A 1 312 ? -14.501 -9.335 19.602 1.00 89.38 312 LYS A O 1
ATOM 2461 N N . ALA A 1 313 ? -14.510 -7.106 19.932 1.00 88.25 313 ALA A N 1
ATOM 2462 C CA . ALA A 1 313 ? -13.282 -6.855 19.180 1.00 88.25 313 ALA A CA 1
ATOM 2463 C C . ALA A 1 313 ? -12.084 -7.603 19.785 1.00 88.25 313 ALA A C 1
ATOM 2465 O O . ALA A 1 313 ? -11.323 -8.238 19.061 1.00 88.25 313 ALA A O 1
ATOM 2466 N N . LYS A 1 314 ? -11.940 -7.615 21.117 1.00 87.50 314 LYS A N 1
ATOM 2467 C CA . LYS A 1 314 ? -10.851 -8.355 21.779 1.00 87.50 314 LYS A CA 1
ATOM 2468 C C . LYS A 1 314 ? -10.871 -9.847 21.450 1.00 87.50 314 LYS A C 1
ATOM 2470 O O . LYS A 1 314 ? -9.822 -10.415 21.157 1.00 87.50 314 LYS A O 1
ATOM 2475 N N . LYS A 1 315 ? -12.049 -10.477 21.451 1.00 87.00 315 LYS A N 1
ATOM 2476 C CA . LYS A 1 315 ? -12.204 -11.890 21.071 1.00 87.00 315 LYS A CA 1
ATOM 2477 C C . LYS A 1 315 ? -11.913 -12.115 19.588 1.00 87.00 315 LYS A C 1
ATOM 2479 O O . LYS A 1 315 ? -11.176 -13.035 19.249 1.00 87.00 315 LYS A O 1
ATOM 2484 N N . GLU A 1 316 ? -12.457 -11.266 18.721 1.00 87.38 316 GLU A N 1
ATOM 2485 C CA . GLU A 1 316 ? -12.333 -11.393 17.264 1.00 87.38 316 GLU A CA 1
ATOM 2486 C C . GLU A 1 316 ? -10.881 -11.253 16.789 1.00 87.38 316 GLU A C 1
ATOM 2488 O O . GLU A 1 316 ? -10.394 -12.071 16.009 1.00 87.38 316 GLU A O 1
ATOM 2493 N N . TYR A 1 317 ? -10.150 -10.283 17.340 1.00 86.31 317 TYR A N 1
ATOM 2494 C CA . TYR A 1 317 ? -8.746 -10.035 17.006 1.00 86.31 317 TYR A CA 1
ATOM 2495 C C . TYR A 1 317 ? -7.755 -10.833 17.867 1.00 86.31 317 TYR A C 1
ATOM 2497 O O . TYR A 1 317 ? -6.545 -10.646 17.736 1.00 86.31 317 TYR A O 1
ATOM 2505 N N . LYS A 1 318 ? -8.254 -11.756 18.705 1.00 85.06 318 LYS A N 1
ATOM 2506 C CA . LYS A 1 318 ? -7.459 -12.602 19.612 1.00 85.06 318 LYS A CA 1
ATOM 2507 C C . LYS A 1 318 ? -6.495 -11.786 20.480 1.00 85.06 318 LYS A C 1
ATOM 2509 O O . LYS A 1 318 ? -5.322 -12.115 20.620 1.00 85.06 318 LYS A O 1
ATOM 2514 N N . LEU A 1 319 ? -7.011 -10.707 21.061 1.00 79.38 319 LEU A N 1
ATOM 2515 C CA . LEU A 1 319 ? -6.299 -9.845 21.998 1.00 79.38 319 LEU A CA 1
ATOM 2516 C C . LEU A 1 319 ? -6.372 -10.467 23.399 1.00 79.38 319 LEU A C 1
ATOM 2518 O O . LEU A 1 319 ? -7.047 -9.952 24.290 1.00 79.38 319 LEU A O 1
ATOM 2522 N N . THR A 1 320 ? -5.768 -11.638 23.580 1.00 64.19 320 THR A N 1
ATOM 2523 C CA . THR A 1 320 ? -5.701 -12.299 24.888 1.00 64.19 320 THR A CA 1
ATOM 2524 C C . THR A 1 320 ? -4.841 -11.474 25.843 1.00 64.19 320 THR A C 1
ATOM 2526 O O . THR A 1 320 ? -3.681 -11.191 25.556 1.00 64.19 320 THR A O 1
ATOM 2529 N N . LEU A 1 321 ? -5.402 -11.110 26.999 1.00 51.59 321 LEU A N 1
ATOM 2530 C CA . LEU A 1 321 ? -4.602 -10.797 28.180 1.00 51.59 321 LEU A CA 1
ATOM 2531 C C . LEU A 1 321 ? -3.933 -12.099 28.614 1.00 51.59 321 LEU A C 1
ATOM 2533 O O . LEU A 1 321 ? -4.634 -13.077 28.878 1.00 51.59 321 LEU A O 1
ATOM 2537 N N . ASN A 1 322 ? -2.607 -12.114 28.729 1.00 41.16 322 ASN A N 1
ATOM 2538 C CA . ASN A 1 322 ? -1.960 -13.100 29.585 1.00 41.16 322 ASN A CA 1
ATOM 2539 C C . ASN A 1 322 ? -2.582 -12.931 30.981 1.00 41.16 322 ASN A C 1
ATOM 2541 O O . ASN A 1 322 ? -2.371 -11.922 31.648 1.00 41.16 322 ASN A O 1
ATOM 2545 N N . SER A 1 323 ? -3.420 -13.887 31.386 1.00 35.47 323 SER A N 1
ATOM 2546 C CA . SER A 1 323 ? -4.252 -13.857 32.598 1.00 35.47 323 SER A CA 1
ATOM 2547 C C . SER A 1 323 ? -3.446 -14.009 33.901 1.00 35.47 323 SER A C 1
ATOM 2549 O O . SER A 1 323 ? -3.966 -14.484 34.908 1.00 35.47 323 SER A O 1
ATOM 2551 N N . SER A 1 324 ? -2.174 -13.618 33.922 1.00 36.00 324 SER A N 1
ATOM 2552 C CA . SER A 1 324 ? -1.293 -13.806 35.075 1.00 36.00 324 SER A CA 1
ATOM 2553 C C . SER A 1 324 ? -1.040 -12.501 35.829 1.00 36.00 324 SER A C 1
ATOM 2555 O O . SER A 1 324 ? 0.103 -12.176 36.117 1.00 36.00 324 SER A O 1
ATOM 2557 N N . MET A 1 325 ? -2.084 -11.723 36.134 1.00 36.12 325 MET A N 1
ATOM 2558 C CA . MET A 1 325 ? -2.015 -10.671 37.165 1.00 36.12 325 MET A CA 1
ATOM 2559 C C . MET A 1 325 ? -3.419 -10.215 37.585 1.00 36.12 325 MET A C 1
ATOM 2561 O O . MET A 1 325 ? -3.840 -9.080 37.379 1.00 36.12 325 MET A O 1
ATOM 2565 N N . SER A 1 326 ? -4.205 -11.123 38.156 1.00 39.19 326 SER A N 1
ATOM 2566 C CA . SER A 1 326 ? -5.497 -10.763 38.752 1.00 39.19 326 SER A CA 1
ATOM 2567 C C . SER A 1 326 ? -5.696 -11.429 40.101 1.00 39.19 326 SER A C 1
ATOM 2569 O O . SER A 1 326 ? -6.687 -12.109 40.294 1.00 39.19 326 SER A O 1
ATOM 2571 N N . HIS A 1 327 ? -4.779 -11.191 41.042 1.00 40.53 327 HIS A N 1
ATOM 2572 C CA . HIS A 1 327 ? -5.067 -11.290 42.472 1.00 40.53 327 HIS A CA 1
ATOM 2573 C C . HIS A 1 327 ? -4.212 -10.268 43.229 1.00 40.53 327 HIS A C 1
ATOM 2575 O O . HIS A 1 327 ? -3.085 -10.559 43.612 1.00 40.53 327 HIS A O 1
ATOM 2581 N N . THR A 1 328 ? -4.761 -9.081 43.485 1.00 33.28 328 THR A N 1
ATOM 2582 C CA . THR A 1 328 ? -4.401 -8.363 44.711 1.00 33.28 328 THR A CA 1
ATOM 2583 C C . THR A 1 328 ? -5.678 -8.236 45.511 1.00 33.28 328 THR A C 1
ATOM 2585 O O . THR A 1 328 ? -6.573 -7.456 45.189 1.00 33.28 328 THR A O 1
ATOM 2588 N N . THR A 1 329 ? -5.789 -9.123 46.490 1.00 34.56 329 THR A N 1
ATOM 2589 C CA . THR A 1 329 ? -6.887 -9.229 47.437 1.00 34.56 329 THR A CA 1
ATOM 2590 C C . THR A 1 329 ? -7.132 -7.875 48.087 1.00 34.56 329 THR A C 1
ATOM 2592 O O . THR A 1 329 ? -6.227 -7.265 48.655 1.00 34.56 329 THR A O 1
ATOM 2595 N N . THR A 1 330 ? -8.372 -7.407 48.003 1.00 39.12 330 THR A N 1
ATOM 2596 C CA . THR A 1 330 ? -8.886 -6.305 48.808 1.00 39.12 330 THR A CA 1
ATOM 2597 C C . THR A 1 330 ? -8.892 -6.769 50.264 1.00 39.12 330 THR A C 1
ATOM 2599 O O . THR A 1 330 ? -9.826 -7.436 50.705 1.00 39.12 330 THR A O 1
ATOM 2602 N N . SER A 1 331 ? -7.829 -6.482 51.014 1.00 36.44 331 SER A N 1
ATOM 2603 C CA . SER A 1 331 ? -7.864 -6.640 52.466 1.00 36.44 331 SER A CA 1
ATOM 2604 C C . SER A 1 331 ? -8.690 -5.499 53.044 1.00 36.44 331 SER A C 1
ATOM 2606 O O . SER A 1 331 ? -8.231 -4.362 53.136 1.00 36.44 331 SER A O 1
ATOM 2608 N N . ASN A 1 332 ? -9.931 -5.829 53.402 1.00 37.94 332 ASN A N 1
ATOM 2609 C CA . ASN A 1 332 ? -10.749 -5.080 54.346 1.00 37.94 332 ASN A CA 1
ATOM 2610 C C . ASN A 1 332 ? -9.912 -4.756 55.590 1.00 37.94 332 ASN A C 1
ATOM 2612 O O . ASN A 1 332 ? -9.615 -5.649 56.380 1.00 37.94 332 ASN A O 1
ATOM 2616 N N . ILE A 1 333 ? -9.575 -3.485 55.791 1.00 39.91 333 ILE A N 1
ATOM 2617 C CA . ILE A 1 333 ? -9.240 -2.979 57.121 1.00 39.91 333 ILE A CA 1
ATOM 2618 C C . ILE A 1 333 ? -10.551 -2.436 57.687 1.00 39.91 333 ILE A C 1
ATOM 2620 O O . ILE A 1 333 ? -10.858 -1.253 57.575 1.00 39.91 333 ILE A O 1
ATOM 2624 N N . GLN A 1 334 ? -11.364 -3.345 58.228 1.00 38.19 334 GLN A N 1
ATOM 2625 C CA . GLN A 1 334 ? -12.301 -2.988 59.284 1.00 38.19 334 GLN A CA 1
ATOM 2626 C C . GLN A 1 334 ? -11.538 -3.070 60.607 1.00 38.19 334 GLN A C 1
ATOM 2628 O O . GLN A 1 334 ? -11.130 -4.135 61.059 1.00 38.19 334 GLN A O 1
ATOM 2633 N N . GLU A 1 335 ? -11.295 -1.883 61.143 1.00 42.91 335 GLU A N 1
ATOM 2634 C CA . GLU A 1 335 ? -11.161 -1.519 62.549 1.00 42.91 335 GLU A CA 1
ATOM 2635 C C . GLU A 1 335 ? -11.719 -2.554 63.555 1.00 42.91 335 GLU A C 1
ATOM 2637 O O . GLU A 1 335 ? -12.912 -2.852 63.534 1.00 42.91 335 GLU A O 1
ATOM 2642 N N . LEU A 1 336 ? -10.879 -3.041 64.486 1.00 36.09 336 LEU A N 1
ATOM 2643 C CA . LEU A 1 336 ? -11.334 -3.438 65.827 1.00 36.09 336 LEU A CA 1
ATOM 2644 C C . LEU A 1 336 ? -10.202 -3.431 66.885 1.00 36.09 336 LEU A C 1
ATOM 2646 O O . LEU A 1 336 ? -9.469 -4.399 67.051 1.00 36.09 336 LEU A O 1
ATOM 2650 N N . VAL A 1 337 ? -10.095 -2.291 67.576 1.00 39.47 337 VAL A N 1
ATOM 2651 C CA . VAL A 1 337 ? -10.063 -2.105 69.047 1.00 39.47 337 VAL A CA 1
ATOM 2652 C C . VAL A 1 337 ? -9.232 -3.082 69.907 1.00 39.47 337 VAL A C 1
ATOM 2654 O O . VAL A 1 337 ? -9.658 -4.214 70.135 1.00 39.47 337 VAL A O 1
ATOM 2657 N N . ARG A 1 338 ? -8.185 -2.568 70.577 1.00 36.53 338 ARG A N 1
ATOM 2658 C CA . ARG A 1 338 ? -8.199 -2.306 72.036 1.00 36.53 338 ARG A CA 1
ATOM 2659 C C . ARG A 1 338 ? -7.029 -1.448 72.499 1.00 36.53 338 ARG A C 1
ATOM 2661 O O . ARG A 1 338 ? -5.893 -1.743 72.075 1.00 36.53 338 ARG A O 1
#

Organism: NCBI:txid3231696

Sequence (338 aa):
MQEKSQKLEKSNVEIKKQKADLEGKLKSSQEENKKLQEQVEHLSQEREKATSIAISSVENNVETLSETLKNQQIESSIAEGGQQKLKNELKDAGKKSEGMNKKTKADTKSIFSTSGSVKSKFSNTLSKLRGNDSLDKFLSDQNTKLKKSFPEFKGEHFCHNVLKETIQSLVYQNGYKFKSDKLLALLKENLVQSGRAIIETNVNKVVTEVGKKHSIKNGDFVKNCVNKLYFNEKDSEAIISSFTKFLAQGNDSNNDSVKKFVVQKLTEAQIKCFSDKVQQLASSIRDKFLSPDQGMCNQTQGGVNEYQLTDKAKKEYKLTLNSSMSHTTTSNIQELVR